Protein AF-J2A100-F1 (afdb_monomer_lite)

pLDDT: mean 71.12, std 15.62, range [40.16, 93.94]

Sequence (183 aa):
MSRFATMRHALIATALAASTLTVATPAATAAPATCSPNWKQQGAAGGVYLHDDTTDTTTYVGQIAEEYDYCGHVRSHFQWSYWFRTQAHRGVTGAWDSTFLASKSGYNDQTWNVGSLDAADVYAPSASGRSIWDDSFITWTSSTEVRFTFWNGTSYCGARSDTHDYHGTNLGGARPCTVSYSS

Structure (mmCIF, N/CA/C/O backbone):
data_AF-J2A100-F1
#
_entry.id   AF-J2A100-F1
#
loop_
_atom_site.group_PDB
_atom_site.id
_atom_site.type_symbol
_atom_site.label_atom_id
_atom_site.label_alt_id
_atom_site.label_comp_id
_atom_site.label_asym_id
_atom_site.label_entity_id
_atom_site.label_seq_id
_atom_site.pdbx_PDB_ins_code
_atom_site.Cartn_x
_atom_site.Cartn_y
_atom_site.Cartn_z
_atom_site.occupancy
_atom_site.B_iso_or_equiv
_atom_site.auth_seq_id
_atom_site.auth_comp_id
_atom_site.auth_asym_id
_atom_site.auth_atom_id
_atom_site.pdbx_PDB_model_num
ATOM 1 N N . MET A 1 1 ? 62.059 -89.408 -40.944 1.00 43.59 1 MET A N 1
ATOM 2 C CA . MET A 1 1 ? 61.930 -87.978 -40.585 1.00 43.59 1 MET A CA 1
ATOM 3 C C . MET A 1 1 ? 60.973 -87.328 -41.581 1.00 43.59 1 MET A C 1
ATOM 5 O O . MET A 1 1 ? 61.407 -86.888 -42.637 1.00 43.59 1 MET A O 1
ATOM 9 N N . SER A 1 2 ? 59.667 -87.373 -41.299 1.00 40.16 2 SER A N 1
ATOM 10 C CA . SER A 1 2 ? 58.618 -86.874 -42.204 1.00 40.16 2 SER A CA 1
ATOM 11 C C . SER A 1 2 ? 58.238 -85.439 -41.862 1.00 40.16 2 SER A C 1
ATOM 13 O O . SER A 1 2 ? 57.990 -85.118 -40.702 1.00 40.16 2 SER A O 1
ATOM 15 N N . ARG A 1 3 ? 58.216 -84.583 -42.886 1.00 40.97 3 ARG A N 1
ATOM 16 C CA . ARG A 1 3 ? 57.823 -83.172 -42.827 1.00 40.97 3 ARG A CA 1
ATOM 17 C C . ARG A 1 3 ? 56.298 -83.066 -42.944 1.00 40.97 3 ARG A C 1
ATOM 19 O O . ARG A 1 3 ? 55.734 -83.649 -43.864 1.00 40.97 3 ARG A O 1
ATOM 26 N N . PHE A 1 4 ? 55.657 -82.295 -42.068 1.00 49.22 4 PHE A N 1
ATOM 27 C CA . PHE A 1 4 ? 54.256 -81.886 -42.214 1.00 49.22 4 PHE A CA 1
ATOM 28 C C . PHE A 1 4 ? 54.196 -80.417 -42.643 1.00 49.22 4 PHE A C 1
ATOM 30 O O . PHE A 1 4 ? 54.819 -79.559 -42.020 1.00 49.22 4 PHE A O 1
ATOM 37 N N . ALA A 1 5 ? 53.469 -80.148 -43.729 1.00 45.28 5 ALA A N 1
ATOM 38 C CA . ALA A 1 5 ? 53.180 -78.816 -44.245 1.00 45.28 5 ALA A CA 1
ATOM 39 C C . ALA A 1 5 ? 51.775 -78.387 -43.795 1.00 45.28 5 ALA A C 1
ATOM 41 O O . ALA A 1 5 ? 50.798 -79.097 -44.026 1.00 45.28 5 ALA A O 1
ATOM 42 N N . THR A 1 6 ? 51.681 -77.224 -43.152 1.00 51.66 6 THR A N 1
ATOM 43 C CA . THR A 1 6 ? 50.436 -76.654 -42.625 1.00 51.66 6 THR A CA 1
ATOM 44 C C . THR A 1 6 ? 49.811 -75.723 -43.667 1.00 51.66 6 THR A C 1
ATOM 46 O O . THR A 1 6 ? 50.371 -74.670 -43.969 1.00 51.66 6 THR A O 1
ATOM 49 N N . MET A 1 7 ? 48.652 -76.091 -44.220 1.00 48.62 7 MET A N 1
ATOM 50 C CA . MET A 1 7 ? 47.875 -75.237 -45.129 1.00 48.62 7 MET A CA 1
ATOM 51 C C . MET A 1 7 ? 47.028 -74.225 -44.341 1.00 48.62 7 MET A C 1
ATOM 53 O O . MET A 1 7 ? 46.214 -74.596 -43.495 1.00 48.62 7 MET A O 1
ATOM 57 N N . ARG A 1 8 ? 47.230 -72.931 -44.623 1.00 48.91 8 ARG A N 1
ATOM 58 C CA . ARG A 1 8 ? 46.461 -71.804 -44.072 1.00 48.91 8 ARG A CA 1
ATOM 59 C C . ARG A 1 8 ? 45.216 -71.561 -44.929 1.00 48.91 8 ARG A C 1
ATOM 61 O O . ARG A 1 8 ? 45.339 -71.346 -46.130 1.00 48.91 8 ARG A O 1
ATOM 68 N N . HIS A 1 9 ? 44.041 -71.569 -44.306 1.00 43.28 9 HIS A N 1
ATOM 69 C CA . HIS A 1 9 ? 42.772 -71.212 -44.942 1.00 43.28 9 HIS A CA 1
ATOM 70 C C . HIS A 1 9 ? 42.567 -69.693 -44.865 1.00 43.28 9 HIS A C 1
ATOM 72 O O . HIS A 1 9 ? 42.667 -69.111 -43.785 1.00 43.28 9 HIS A O 1
ATOM 78 N N . ALA A 1 10 ? 42.295 -69.058 -46.005 1.00 43.47 10 ALA A N 1
ATOM 79 C CA . ALA A 1 10 ? 41.928 -67.649 -46.101 1.00 43.47 10 ALA A CA 1
ATOM 80 C C . ALA A 1 10 ? 40.396 -67.518 -46.087 1.00 43.47 10 ALA A C 1
ATOM 82 O O . ALA A 1 10 ? 39.719 -68.071 -46.950 1.00 43.47 10 ALA A O 1
ATOM 83 N N . LEU A 1 11 ? 39.857 -66.795 -45.104 1.00 47.94 11 LEU A N 1
ATOM 84 C CA . LEU A 1 11 ? 38.447 -66.411 -45.034 1.00 47.94 11 LEU A CA 1
ATOM 85 C C . LEU A 1 11 ? 38.286 -65.018 -45.649 1.00 47.94 11 LEU A C 1
ATOM 87 O O . LEU A 1 11 ? 38.870 -64.049 -45.169 1.00 47.94 11 LEU A O 1
ATOM 91 N N . ILE A 1 12 ? 37.498 -64.933 -46.719 1.00 51.53 12 ILE A N 1
ATOM 92 C CA . ILE A 1 12 ? 37.076 -63.678 -47.346 1.00 51.53 12 ILE A CA 1
ATOM 93 C C . ILE A 1 12 ? 35.822 -63.205 -46.603 1.00 51.53 12 ILE A C 1
ATOM 95 O O . ILE A 1 12 ? 34.785 -63.860 -46.668 1.00 51.53 12 ILE A O 1
ATOM 99 N N . ALA A 1 13 ? 35.919 -62.090 -45.877 1.00 46.88 13 ALA A N 1
ATOM 100 C CA . ALA A 1 13 ? 34.785 -61.456 -45.210 1.00 46.88 13 ALA A CA 1
ATOM 101 C C . ALA A 1 13 ? 34.174 -60.380 -46.123 1.00 46.88 13 ALA A C 1
ATOM 103 O O . ALA A 1 13 ? 34.791 -59.353 -46.398 1.00 46.88 13 ALA A O 1
ATOM 104 N N . THR A 1 14 ? 32.957 -60.622 -46.603 1.00 49.16 14 THR A N 1
ATOM 105 C CA . THR A 1 14 ? 32.119 -59.647 -47.312 1.00 49.16 14 THR A CA 1
ATOM 106 C C . THR A 1 14 ? 31.542 -58.628 -46.329 1.00 49.16 14 THR A C 1
ATOM 108 O O . THR A 1 14 ? 30.759 -58.989 -45.452 1.00 49.16 14 THR A O 1
ATOM 111 N N . ALA A 1 15 ? 31.914 -57.355 -46.477 1.00 46.53 15 ALA A N 1
ATOM 112 C CA . ALA A 1 15 ? 31.351 -56.246 -45.712 1.00 46.53 15 ALA A CA 1
ATOM 113 C C . ALA A 1 15 ? 29.963 -55.860 -46.259 1.00 46.53 15 ALA A C 1
ATOM 115 O O . ALA A 1 15 ? 29.841 -55.443 -47.410 1.00 46.53 15 ALA A O 1
ATOM 116 N N . LEU A 1 16 ? 28.920 -55.982 -45.432 1.00 50.38 16 LEU A N 1
ATOM 117 C CA . LEU A 1 16 ? 27.618 -55.364 -45.691 1.00 50.38 16 LEU A CA 1
ATOM 118 C C . LEU A 1 16 ? 27.715 -53.860 -45.393 1.00 50.38 16 LEU A C 1
ATOM 120 O O . LEU A 1 16 ? 27.943 -53.464 -44.251 1.00 50.38 16 LEU A O 1
ATOM 124 N N . ALA A 1 17 ? 27.508 -53.024 -46.409 1.00 49.12 17 ALA A N 1
ATOM 125 C CA . ALA A 1 17 ? 27.304 -51.591 -46.235 1.00 49.12 17 ALA A CA 1
ATOM 126 C C . ALA A 1 17 ? 25.851 -51.336 -45.797 1.00 49.12 17 ALA A C 1
ATOM 128 O O . ALA A 1 17 ? 24.922 -51.519 -46.581 1.00 49.12 17 ALA A O 1
ATOM 129 N N . ALA A 1 18 ? 25.652 -50.927 -44.544 1.00 50.38 18 ALA A N 1
ATOM 130 C CA . ALA A 1 18 ? 24.365 -50.445 -44.054 1.00 50.38 18 ALA A CA 1
ATOM 131 C C . ALA A 1 18 ? 24.250 -48.940 -44.336 1.00 50.38 18 ALA A C 1
ATOM 133 O O . ALA A 1 18 ? 24.979 -48.131 -43.765 1.00 50.38 18 ALA A O 1
ATOM 134 N N . SER A 1 19 ? 23.343 -48.560 -45.233 1.00 48.12 19 SER A N 1
ATOM 135 C CA . SER A 1 19 ? 22.977 -47.165 -45.474 1.00 48.12 19 SER A CA 1
ATOM 136 C C . SER A 1 19 ? 22.130 -46.666 -44.301 1.00 48.12 19 SER A C 1
ATOM 138 O O . SER A 1 19 ? 20.967 -47.044 -44.170 1.00 48.12 19 SER A O 1
ATOM 140 N N . THR A 1 20 ? 22.694 -45.840 -43.422 1.00 48.56 20 THR A N 1
ATOM 141 C CA . THR A 1 20 ? 21.914 -45.154 -42.389 1.00 48.56 20 THR A CA 1
ATOM 142 C C . THR A 1 20 ? 21.163 -43.984 -43.019 1.00 48.56 20 THR A C 1
ATOM 144 O O . THR A 1 20 ? 21.750 -43.007 -43.477 1.00 48.56 20 THR A O 1
ATOM 147 N N . LEU A 1 21 ? 19.836 -44.094 -43.061 1.00 48.03 21 LEU A N 1
ATOM 148 C CA . LEU A 1 21 ? 18.944 -42.987 -43.379 1.00 48.03 21 LEU A CA 1
ATOM 149 C C . LEU A 1 21 ? 18.984 -42.010 -42.190 1.00 48.03 21 LEU A C 1
ATOM 151 O O . LEU A 1 21 ? 18.389 -42.269 -41.145 1.00 48.03 21 LEU A O 1
ATOM 155 N N . THR A 1 22 ? 19.723 -40.909 -42.302 1.00 46.41 22 THR A N 1
ATOM 156 C CA . THR A 1 22 ? 19.671 -39.825 -41.316 1.00 46.41 22 THR A CA 1
ATOM 157 C C . THR A 1 22 ? 18.369 -39.056 -41.509 1.00 46.41 22 THR A C 1
ATOM 159 O O . THR A 1 22 ? 18.266 -38.154 -42.336 1.00 46.41 22 THR A O 1
ATOM 162 N N . VAL A 1 23 ? 17.341 -39.430 -40.748 1.00 56.53 23 VAL A N 1
ATOM 163 C CA . VAL A 1 23 ? 16.147 -38.596 -40.589 1.00 56.53 23 VAL A CA 1
ATOM 164 C C . VAL A 1 23 ? 16.600 -37.319 -39.888 1.00 56.53 23 VAL A C 1
ATOM 166 O O . VAL A 1 23 ? 16.983 -37.356 -38.720 1.00 56.53 23 VAL A O 1
ATOM 169 N N . ALA A 1 24 ? 16.611 -36.198 -40.610 1.00 52.97 24 ALA A N 1
ATOM 170 C CA . ALA A 1 24 ? 16.819 -34.891 -40.011 1.00 52.97 24 ALA A CA 1
ATOM 171 C C . ALA A 1 24 ? 15.667 -34.643 -39.032 1.00 52.97 24 ALA A C 1
ATOM 173 O O . ALA A 1 24 ? 14.522 -34.439 -39.438 1.00 52.97 24 ALA A O 1
ATOM 174 N N . THR A 1 25 ? 15.953 -34.718 -37.734 1.00 56.59 25 THR A N 1
ATOM 175 C CA . THR A 1 25 ? 15.035 -34.222 -36.717 1.00 56.59 25 THR A CA 1
ATOM 176 C C . THR A 1 25 ? 14.837 -32.729 -36.974 1.00 56.59 25 THR A C 1
ATOM 178 O O . THR A 1 25 ? 15.827 -32.020 -37.189 1.00 56.59 25 THR A O 1
ATOM 181 N N . PRO A 1 26 ? 13.592 -32.218 -36.998 1.00 54.50 26 PRO A N 1
ATOM 182 C CA . PRO A 1 26 ? 13.388 -30.780 -37.042 1.00 54.50 26 PRO A CA 1
ATOM 183 C C . PRO A 1 26 ? 14.155 -30.184 -35.865 1.00 54.50 26 PRO A C 1
ATOM 185 O O . PRO A 1 26 ? 14.016 -30.654 -34.733 1.00 54.50 26 PRO A O 1
ATOM 188 N N . ALA A 1 27 ? 15.016 -29.203 -36.143 1.00 55.44 27 ALA A N 1
ATOM 189 C CA . ALA A 1 27 ? 15.686 -28.454 -35.095 1.00 55.44 27 ALA A CA 1
ATOM 190 C C . ALA A 1 27 ? 14.594 -27.955 -34.150 1.00 55.44 27 ALA A C 1
ATOM 192 O O . ALA A 1 27 ? 13.693 -27.235 -34.587 1.00 55.44 27 ALA A O 1
ATOM 193 N N . ALA A 1 28 ? 14.634 -28.402 -32.891 1.00 51.31 28 ALA A N 1
ATOM 194 C CA . ALA A 1 28 ? 13.738 -27.898 -31.870 1.00 51.31 28 ALA A CA 1
ATOM 195 C C . ALA A 1 28 ? 13.903 -26.383 -31.886 1.00 51.31 28 ALA A C 1
ATOM 197 O O . ALA A 1 28 ? 14.977 -25.865 -31.576 1.00 51.31 28 ALA A O 1
ATOM 198 N N . THR A 1 29 ? 12.874 -25.679 -32.352 1.00 45.31 29 THR A N 1
ATOM 199 C CA . THR A 1 29 ? 12.842 -24.229 -32.266 1.00 45.31 29 THR A CA 1
ATOM 200 C C . THR A 1 29 ? 12.934 -23.952 -30.779 1.00 45.31 29 THR A C 1
ATOM 202 O O . THR A 1 29 ? 12.028 -24.332 -30.036 1.00 45.31 29 THR A O 1
ATOM 205 N N . ALA A 1 30 ? 14.074 -23.423 -30.325 1.00 46.66 30 ALA A N 1
ATOM 206 C CA . ALA A 1 30 ? 14.225 -23.030 -28.939 1.00 46.66 30 ALA A CA 1
ATOM 207 C C . ALA A 1 30 ? 13.026 -22.135 -28.632 1.00 46.66 30 ALA A C 1
ATOM 209 O O . ALA A 1 30 ? 12.808 -21.141 -29.332 1.00 46.66 30 ALA A O 1
ATOM 210 N N . ALA A 1 31 ? 12.199 -22.544 -27.666 1.00 49.59 31 ALA A N 1
ATOM 211 C CA . ALA A 1 31 ? 11.129 -21.684 -27.200 1.00 49.59 31 ALA A CA 1
ATOM 212 C C . ALA A 1 31 ? 11.764 -20.320 -26.883 1.00 49.59 31 ALA A C 1
ATOM 214 O O . ALA A 1 31 ? 12.876 -20.300 -26.336 1.00 49.59 31 ALA A O 1
ATOM 215 N N . PRO A 1 32 ? 11.135 -19.193 -27.269 1.00 56.16 32 PRO A N 1
ATOM 216 C CA . PRO A 1 32 ? 11.645 -17.883 -26.884 1.00 56.16 32 PRO A CA 1
ATOM 217 C C . PRO A 1 32 ? 11.911 -17.920 -25.383 1.00 56.16 32 PRO A C 1
ATOM 219 O O . PRO A 1 32 ? 11.095 -18.491 -24.661 1.00 56.16 32 PRO A O 1
ATOM 222 N N . ALA A 1 33 ? 13.059 -17.399 -24.936 1.00 57.06 33 ALA A N 1
ATOM 223 C CA . ALA A 1 33 ? 13.430 -17.407 -23.526 1.00 57.06 33 ALA A CA 1
ATOM 224 C C . ALA A 1 33 ? 12.257 -16.839 -22.717 1.00 57.06 33 ALA A C 1
ATOM 226 O O . ALA A 1 33 ? 12.004 -15.635 -22.728 1.00 57.06 33 ALA A O 1
ATOM 227 N N . THR A 1 34 ? 11.476 -17.721 -22.095 1.00 63.81 34 THR A N 1
ATOM 228 C CA . THR A 1 34 ? 10.336 -17.325 -21.285 1.00 63.81 34 THR A CA 1
ATOM 229 C C . THR A 1 34 ? 10.948 -16.709 -20.053 1.00 63.81 34 THR A C 1
ATOM 231 O O . THR A 1 34 ? 11.527 -17.423 -19.231 1.00 63.81 34 THR A O 1
ATOM 234 N N . CYS A 1 35 ? 10.909 -15.384 -19.965 1.00 75.06 35 CYS A N 1
ATOM 235 C CA . CYS A 1 35 ? 11.355 -14.725 -18.759 1.00 75.06 35 CYS A CA 1
ATOM 236 C C . CYS A 1 35 ? 10.514 -15.265 -17.597 1.00 75.06 35 CYS A C 1
ATOM 238 O O . CYS A 1 35 ? 9.285 -15.209 -17.638 1.00 75.06 35 CYS A O 1
ATOM 240 N N . SER A 1 36 ? 11.176 -15.880 -16.618 1.00 80.50 36 SER A N 1
ATOM 241 C CA . SER A 1 36 ? 10.519 -16.390 -15.420 1.00 80.50 36 SER A CA 1
ATOM 242 C C . SER A 1 36 ? 10.442 -15.249 -14.410 1.00 80.50 36 SER A C 1
ATOM 244 O O . SER A 1 36 ? 11.505 -14.770 -14.002 1.00 80.50 36 SER A O 1
ATOM 246 N N . PRO A 1 37 ? 9.239 -14.826 -13.980 1.00 79.81 37 PRO A N 1
ATOM 247 C CA . PRO A 1 37 ? 9.092 -13.773 -12.984 1.00 79.81 37 PRO A CA 1
ATOM 248 C C . PRO A 1 37 ? 9.899 -14.083 -11.721 1.00 79.81 37 PRO A C 1
ATOM 250 O O . PRO A 1 37 ? 9.767 -15.154 -11.126 1.00 79.81 37 PRO A O 1
ATOM 253 N N . ASN A 1 38 ? 10.744 -13.139 -11.314 1.00 87.00 38 ASN A N 1
ATOM 254 C CA . ASN A 1 38 ? 11.476 -13.157 -10.050 1.00 87.00 38 ASN A CA 1
ATOM 255 C C . ASN A 1 38 ? 11.199 -11.834 -9.346 1.00 87.00 38 ASN A C 1
ATOM 257 O O . ASN A 1 38 ? 11.950 -10.873 -9.511 1.00 87.00 38 ASN A O 1
ATOM 261 N N . TRP A 1 39 ? 10.081 -11.800 -8.626 1.00 87.62 39 TRP A N 1
ATOM 262 C CA . TRP A 1 39 ? 9.583 -10.606 -7.960 1.00 87.62 39 TRP A CA 1
ATOM 263 C C . TRP A 1 39 ? 10.552 -10.126 -6.875 1.00 87.62 39 TRP A C 1
ATOM 265 O O . TRP A 1 39 ? 11.027 -10.907 -6.043 1.00 87.62 39 TRP A O 1
ATOM 275 N N . LYS A 1 40 ? 10.847 -8.829 -6.897 1.00 87.56 40 LYS A N 1
ATOM 276 C CA . LYS A 1 40 ? 11.677 -8.113 -5.930 1.00 87.56 40 LYS A CA 1
ATOM 277 C C . LYS A 1 40 ? 10.915 -6.906 -5.429 1.00 87.56 40 LYS A C 1
ATOM 279 O O . LYS A 1 40 ? 10.343 -6.179 -6.232 1.00 87.56 40 LYS A O 1
ATOM 284 N N . GLN A 1 41 ? 10.951 -6.686 -4.120 1.00 88.38 41 GLN A N 1
ATOM 285 C CA . GLN A 1 41 ? 10.430 -5.453 -3.547 1.00 88.38 41 GLN A CA 1
ATOM 286 C C . GLN A 1 41 ? 11.313 -4.270 -3.940 1.00 88.38 41 GLN A C 1
ATOM 288 O O . GLN A 1 41 ? 12.541 -4.396 -3.965 1.00 88.38 41 GLN A O 1
ATOM 293 N N . GLN A 1 42 ? 10.682 -3.134 -4.217 1.00 84.88 42 GLN A N 1
ATOM 294 C CA . GLN A 1 42 ? 11.350 -1.876 -4.521 1.00 84.88 42 GLN A CA 1
ATOM 295 C C . GLN A 1 42 ? 10.811 -0.764 -3.619 1.00 84.88 42 GLN A C 1
ATOM 297 O O . GLN A 1 42 ? 9.608 -0.666 -3.388 1.00 84.88 42 GLN A O 1
ATOM 302 N N . GLY A 1 43 ? 11.727 0.087 -3.152 1.00 81.94 43 GLY A N 1
ATOM 303 C CA . GLY A 1 43 ? 11.385 1.320 -2.452 1.00 81.94 43 GLY A CA 1
ATOM 304 C C . GLY A 1 43 ? 10.909 1.127 -1.014 1.00 81.94 43 GLY A C 1
ATOM 305 O O . GLY A 1 43 ? 10.854 0.021 -0.472 1.00 81.94 43 GLY A O 1
ATOM 306 N N . ALA A 1 44 ? 10.605 2.250 -0.374 1.00 87.25 44 ALA A N 1
ATOM 307 C CA . ALA A 1 44 ? 9.934 2.302 0.909 1.00 87.25 44 ALA A CA 1
ATOM 308 C C . ALA A 1 44 ? 8.430 2.042 0.748 1.00 87.25 44 ALA A C 1
ATOM 310 O O . ALA A 1 44 ? 7.779 2.493 -0.200 1.00 87.25 44 ALA A O 1
ATOM 311 N N . ALA A 1 45 ? 7.874 1.329 1.724 1.00 89.25 45 ALA A N 1
ATOM 312 C CA . ALA A 1 45 ? 6.459 1.012 1.773 1.00 89.25 45 ALA A CA 1
ATOM 313 C C . ALA A 1 45 ? 5.645 2.150 2.418 1.00 89.25 45 ALA A C 1
ATOM 315 O O . ALA A 1 45 ? 6.095 2.807 3.361 1.00 89.25 45 ALA A O 1
ATOM 316 N N . GLY A 1 46 ? 4.422 2.368 1.936 1.00 89.56 46 GLY A N 1
ATOM 317 C CA . GLY A 1 46 ? 3.468 3.302 2.535 1.00 89.56 46 GLY A CA 1
ATOM 318 C C . GLY A 1 46 ? 2.684 2.637 3.662 1.00 89.56 46 GLY A C 1
ATOM 319 O O . GLY A 1 46 ? 1.970 1.670 3.421 1.00 89.56 46 GLY A O 1
ATOM 320 N N . GLY A 1 47 ? 2.789 3.142 4.891 1.00 93.94 47 GLY A N 1
ATOM 321 C CA . GLY A 1 47 ? 2.047 2.593 6.032 1.00 93.94 47 GLY A CA 1
ATOM 322 C C . GLY A 1 47 ? 0.575 3.017 6.059 1.00 93.94 47 GLY A C 1
ATOM 323 O O . GLY A 1 47 ? 0.249 4.172 5.794 1.00 93.94 47 GLY A O 1
ATOM 324 N N . VAL A 1 48 ? -0.309 2.097 6.434 1.00 91.50 48 VAL A N 1
ATOM 325 C CA . VAL A 1 48 ? -1.722 2.365 6.725 1.00 91.50 48 VAL A CA 1
ATOM 326 C C . VAL A 1 48 ? -1.924 2.276 8.231 1.00 91.50 48 VAL A C 1
ATOM 328 O O . VAL A 1 48 ? -1.541 1.287 8.862 1.00 91.50 48 VAL A O 1
ATOM 331 N N . TYR A 1 49 ? -2.542 3.301 8.806 1.00 91.94 49 TYR A N 1
ATOM 332 C CA . TYR A 1 49 ? -2.787 3.407 10.238 1.00 91.94 49 TYR A CA 1
ATOM 333 C C . TYR A 1 49 ? -4.262 3.678 10.527 1.00 91.94 49 TYR A C 1
ATOM 335 O O . TYR A 1 49 ? -4.962 4.346 9.765 1.00 91.94 49 TYR A O 1
ATOM 343 N N . LEU A 1 50 ? -4.715 3.172 11.666 1.00 88.75 50 LEU A N 1
ATOM 344 C CA . LEU A 1 50 ? -6.042 3.406 12.206 1.00 88.75 50 LEU A CA 1
ATOM 345 C C . LEU A 1 50 ? -5.904 4.104 13.559 1.00 88.75 50 LEU A C 1
ATOM 347 O O . LEU A 1 50 ? -5.219 3.584 14.435 1.00 88.75 50 LEU A O 1
ATOM 351 N N . HIS A 1 51 ? -6.531 5.261 13.728 1.00 90.06 51 HIS A N 1
ATOM 352 C CA . HIS A 1 51 ? -6.521 6.034 14.965 1.00 90.06 51 HIS A CA 1
ATOM 353 C C . HIS A 1 51 ? -7.893 5.958 15.648 1.00 90.06 51 HIS A C 1
ATOM 355 O O . HIS A 1 51 ? -8.902 6.292 15.033 1.00 90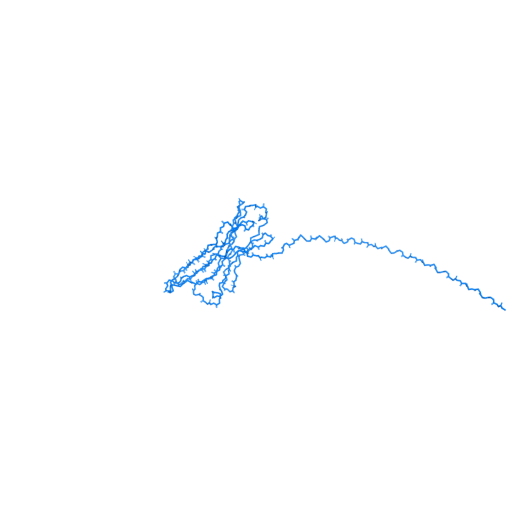.06 51 HIS A O 1
ATOM 361 N N . ASP A 1 52 ? -7.931 5.478 16.891 1.00 87.44 52 ASP A N 1
ATOM 362 C CA . ASP A 1 52 ? -9.132 5.461 17.732 1.00 87.44 52 ASP A CA 1
ATOM 363 C C . ASP A 1 52 ? -9.180 6.751 18.558 1.00 87.44 52 ASP A C 1
ATOM 365 O O . ASP A 1 52 ? -8.379 6.920 19.479 1.00 87.44 52 ASP A O 1
ATOM 369 N N . ASP A 1 53 ? -10.112 7.648 18.228 1.00 88.31 53 ASP A N 1
ATOM 370 C CA . ASP A 1 53 ? -10.279 8.943 18.898 1.00 88.31 53 ASP A CA 1
ATOM 371 C C . ASP A 1 53 ? -10.763 8.786 20.356 1.00 88.31 53 ASP A C 1
ATOM 373 O O . ASP A 1 53 ? -10.569 9.685 21.175 1.00 88.31 53 ASP A O 1
ATOM 377 N N . THR A 1 54 ? -11.401 7.658 20.705 1.00 87.75 54 THR A N 1
ATOM 378 C CA . THR A 1 54 ? -11.911 7.400 22.062 1.00 87.75 54 THR A CA 1
ATOM 379 C C . THR A 1 54 ? -10.774 7.044 23.016 1.00 87.75 54 THR A C 1
ATOM 381 O O . THR A 1 54 ? -10.778 7.461 24.177 1.00 87.75 54 THR A O 1
ATOM 384 N N . THR A 1 55 ? -9.803 6.260 22.544 1.00 90.12 55 THR A N 1
ATOM 385 C CA . THR A 1 55 ? -8.652 5.812 23.343 1.00 90.12 55 THR A CA 1
ATOM 386 C C . THR A 1 55 ? -7.358 6.569 23.045 1.00 90.12 55 THR A C 1
ATOM 388 O O . THR A 1 55 ? -6.368 6.326 23.732 1.00 90.12 55 THR A O 1
ATOM 391 N N . ASP A 1 56 ? -7.360 7.476 22.063 1.00 92.25 56 ASP A N 1
ATOM 392 C CA . ASP A 1 56 ? -6.187 8.204 21.553 1.00 92.25 56 ASP A CA 1
ATOM 393 C C . ASP A 1 56 ? -5.045 7.253 21.141 1.00 92.25 56 ASP A C 1
ATOM 395 O O . ASP A 1 56 ? -3.870 7.432 21.466 1.00 92.25 56 ASP A O 1
ATOM 399 N N . THR A 1 57 ? -5.398 6.164 20.447 1.00 91.62 57 THR A N 1
ATOM 400 C CA . THR A 1 57 ? -4.439 5.119 20.053 1.00 91.62 57 THR A CA 1
ATOM 401 C C . THR A 1 57 ? -4.361 4.950 18.547 1.00 91.62 57 THR A C 1
ATOM 403 O O . THR A 1 57 ? -5.367 4.678 17.895 1.00 91.62 57 THR A O 1
ATOM 406 N N . THR A 1 58 ? -3.145 5.000 18.004 1.00 92.19 58 THR A N 1
ATOM 407 C CA . THR A 1 58 ? -2.868 4.698 16.594 1.00 92.19 58 THR A CA 1
ATOM 408 C C . THR A 1 58 ? -2.328 3.281 16.441 1.00 92.19 58 THR A C 1
ATOM 410 O O . THR A 1 58 ? -1.270 2.946 16.973 1.00 92.19 58 THR A O 1
ATOM 413 N N . THR A 1 59 ? -3.023 2.461 15.659 1.00 90.31 59 THR A N 1
ATOM 414 C CA . THR A 1 59 ? -2.659 1.075 15.365 1.00 90.31 59 THR A CA 1
ATOM 415 C C . THR A 1 59 ? -2.215 0.934 13.916 1.00 90.31 59 THR A C 1
ATOM 417 O O . THR A 1 59 ? -2.828 1.479 13.000 1.00 90.31 59 THR A O 1
ATOM 420 N N . TYR A 1 60 ? -1.144 0.179 13.695 1.00 92.00 60 TYR A N 1
ATOM 421 C CA . TYR A 1 60 ? -0.642 -0.116 12.358 1.00 92.00 60 TYR A CA 1
ATOM 422 C C . TYR A 1 60 ? -1.441 -1.243 11.689 1.00 92.00 60 TYR A C 1
ATOM 424 O O . TYR A 1 60 ? -1.501 -2.370 12.192 1.00 92.00 60 TYR A O 1
ATOM 432 N N . VAL A 1 61 ? -2.027 -0.932 10.534 1.00 89.56 61 VAL A N 1
ATOM 433 C CA . VAL A 1 61 ? -2.927 -1.810 9.775 1.00 89.56 61 VAL A CA 1
ATOM 434 C C . VAL A 1 61 ? -2.159 -2.708 8.818 1.00 89.56 61 VAL A C 1
ATOM 436 O O . VAL A 1 61 ? -2.432 -3.902 8.722 1.00 89.56 61 VAL A O 1
ATOM 439 N N . GLY A 1 62 ? -1.179 -2.140 8.128 1.00 91.25 62 GLY A N 1
ATOM 440 C CA . GLY A 1 62 ? -0.425 -2.811 7.082 1.00 91.25 62 GLY A CA 1
ATOM 441 C C . GLY A 1 62 ? 0.356 -1.806 6.250 1.00 91.25 62 GLY A C 1
ATOM 442 O O . GLY A 1 62 ? 0.437 -0.626 6.597 1.00 91.25 62 GLY A O 1
ATOM 443 N N . GLN A 1 63 ? 0.933 -2.264 5.150 1.00 92.75 63 GLN A N 1
ATOM 444 C CA . GLN A 1 63 ? 1.709 -1.413 4.257 1.00 92.75 63 GLN A CA 1
ATOM 445 C C . GLN A 1 63 ? 1.535 -1.791 2.803 1.00 92.75 63 GLN A C 1
ATOM 447 O O . GLN A 1 63 ? 1.373 -2.960 2.475 1.00 92.75 63 GLN A O 1
ATOM 452 N N . ILE A 1 64 ? 1.642 -0.787 1.944 1.00 89.12 64 ILE A N 1
ATOM 453 C CA . ILE A 1 64 ? 1.733 -0.958 0.504 1.00 89.12 64 ILE A CA 1
ATOM 454 C C . ILE A 1 64 ? 3.190 -0.919 0.058 1.00 89.12 64 ILE A C 1
ATOM 456 O O . ILE A 1 64 ? 3.889 0.062 0.307 1.00 89.12 64 ILE A O 1
ATOM 460 N N . ALA A 1 65 ? 3.634 -1.978 -0.604 1.00 88.19 65 ALA A N 1
ATOM 461 C CA . ALA A 1 65 ? 4.936 -2.079 -1.241 1.00 88.19 65 ALA A CA 1
ATOM 462 C C . ALA A 1 65 ? 4.781 -2.285 -2.751 1.00 88.19 65 ALA A C 1
ATOM 464 O O . ALA A 1 65 ? 3.722 -2.674 -3.249 1.00 88.19 65 ALA A O 1
ATOM 465 N N . GLU A 1 66 ? 5.867 -2.044 -3.474 1.00 85.69 66 GLU A N 1
ATOM 466 C CA . GLU A 1 66 ? 5.949 -2.315 -4.905 1.00 85.69 66 GLU A CA 1
ATOM 467 C C . GLU A 1 66 ? 6.809 -3.535 -5.137 1.00 85.69 66 GLU A C 1
ATOM 469 O O . GLU A 1 66 ? 7.825 -3.727 -4.465 1.00 85.69 66 GLU A O 1
ATOM 474 N N . GLU A 1 67 ? 6.442 -4.323 -6.136 1.00 86.19 67 GLU A N 1
ATOM 475 C CA . GLU A 1 67 ? 7.276 -5.395 -6.633 1.00 86.19 67 GLU A CA 1
ATOM 476 C C . GLU A 1 67 ? 7.487 -5.252 -8.133 1.00 86.19 67 GLU A C 1
ATOM 478 O O . GLU A 1 67 ? 6.564 -4.955 -8.889 1.00 86.19 67 GLU A O 1
ATOM 483 N N . TYR A 1 68 ? 8.708 -5.520 -8.572 1.00 83.69 68 TYR A N 1
ATOM 484 C CA . TYR A 1 68 ? 9.046 -5.634 -9.982 1.00 83.69 68 TYR A CA 1
ATOM 485 C C . TYR A 1 68 ? 9.684 -6.989 -10.252 1.00 83.69 68 TYR A C 1
ATOM 487 O O . TYR A 1 68 ? 10.229 -7.628 -9.349 1.00 83.69 68 TYR A O 1
ATOM 495 N N . ASP A 1 69 ? 9.645 -7.425 -11.502 1.00 84.31 69 ASP A N 1
ATOM 496 C CA . ASP A 1 69 ? 10.483 -8.513 -11.974 1.00 84.31 69 ASP A CA 1
ATOM 497 C C . ASP A 1 69 ? 11.405 -8.048 -13.108 1.00 84.31 69 ASP A C 1
ATOM 499 O O . ASP A 1 69 ? 11.183 -7.042 -13.787 1.00 84.31 69 ASP A O 1
ATOM 503 N N . TYR A 1 70 ? 12.465 -8.815 -13.347 1.00 78.50 70 TYR A N 1
ATOM 504 C CA . TYR A 1 70 ? 13.377 -8.566 -14.467 1.00 78.50 70 TYR A CA 1
ATOM 505 C C . TYR A 1 70 ? 12.767 -8.919 -15.836 1.00 78.50 70 TYR A C 1
ATOM 507 O O . TYR A 1 70 ? 13.459 -8.861 -16.850 1.00 78.50 70 TYR A O 1
ATOM 515 N N . CYS A 1 71 ? 11.481 -9.276 -15.877 1.00 79.19 71 CYS A N 1
ATOM 516 C CA . CYS A 1 71 ? 10.723 -9.516 -17.098 1.00 79.19 71 CYS A CA 1
ATOM 517 C C . CYS A 1 71 ? 9.995 -8.263 -17.593 1.00 79.19 71 CYS A C 1
ATOM 519 O O . CYS A 1 71 ? 9.386 -8.308 -18.660 1.00 79.19 71 CYS A O 1
ATOM 521 N N . GLY A 1 72 ? 10.097 -7.138 -16.874 1.00 75.19 72 GLY A N 1
ATOM 522 C CA . GLY A 1 72 ? 9.385 -5.909 -17.222 1.00 75.19 72 GLY A CA 1
ATOM 523 C C . GLY A 1 72 ? 7.941 -5.920 -16.740 1.00 75.19 72 GLY A C 1
ATOM 524 O O . GLY A 1 72 ? 7.058 -5.370 -17.402 1.00 75.19 72 GLY A O 1
ATOM 525 N N . HIS A 1 73 ? 7.680 -6.571 -15.612 1.00 79.25 73 HIS A N 1
ATOM 526 C CA . HIS A 1 73 ? 6.411 -6.462 -14.920 1.00 79.25 73 HIS A CA 1
ATOM 527 C C . HIS A 1 73 ? 6.591 -5.705 -13.611 1.00 79.25 73 HIS A C 1
ATOM 529 O O . HIS A 1 73 ? 7.601 -5.851 -12.922 1.00 79.25 73 HIS A O 1
ATOM 535 N N . VAL A 1 74 ? 5.569 -4.939 -13.254 1.00 80.19 74 VAL A N 1
ATOM 536 C CA . VAL A 1 74 ? 5.428 -4.349 -11.924 1.00 80.19 74 VAL A CA 1
ATOM 537 C C . VAL A 1 74 ? 4.076 -4.733 -11.350 1.00 80.19 74 VAL A C 1
ATOM 539 O O . VAL A 1 74 ? 3.120 -4.974 -12.092 1.00 80.19 74 VAL A O 1
ATOM 542 N N . ARG A 1 75 ? 3.994 -4.807 -10.030 1.00 81.31 75 ARG A N 1
ATOM 543 C CA . ARG A 1 75 ? 2.744 -4.983 -9.302 1.00 81.31 75 ARG A CA 1
ATOM 544 C C . ARG A 1 75 ? 2.833 -4.301 -7.952 1.00 81.31 75 ARG A C 1
ATOM 546 O O . ARG A 1 75 ? 3.910 -4.162 -7.377 1.00 81.31 75 ARG A O 1
ATOM 553 N N . SER A 1 76 ? 1.680 -3.945 -7.436 1.00 82.94 76 SER A N 1
ATOM 554 C CA . SER A 1 76 ? 1.508 -3.491 -6.076 1.00 82.94 76 SER A CA 1
ATOM 555 C C . SER A 1 76 ? 1.205 -4.681 -5.172 1.00 82.94 76 SER A C 1
ATOM 557 O O . SER A 1 76 ? 0.669 -5.711 -5.610 1.00 82.94 76 SER A O 1
ATOM 559 N N . HIS A 1 77 ? 1.605 -4.547 -3.915 1.00 86.62 77 HIS A N 1
ATOM 560 C CA . HIS A 1 77 ? 1.350 -5.540 -2.895 1.00 86.62 77 HIS A CA 1
ATOM 561 C C . HIS A 1 77 ? 1.054 -4.864 -1.552 1.00 86.62 77 HIS A C 1
ATOM 563 O O . HIS A 1 77 ? 1.933 -4.247 -0.944 1.00 86.62 77 HIS A O 1
ATOM 569 N N . PHE A 1 78 ? -0.176 -5.021 -1.063 1.00 87.44 78 PHE A N 1
ATOM 570 C CA . PHE A 1 78 ? -0.543 -4.644 0.295 1.00 87.44 78 PHE A CA 1
ATOM 571 C C . PHE A 1 78 ? -0.376 -5.811 1.270 1.00 87.44 78 PHE A C 1
ATOM 573 O O . PHE A 1 78 ? -1.037 -6.840 1.150 1.00 87.44 78 PHE A O 1
ATOM 580 N N . GLN A 1 79 ? 0.453 -5.607 2.286 1.00 90.00 79 GLN A N 1
ATOM 581 C CA . GLN A 1 79 ? 0.715 -6.567 3.346 1.00 90.00 79 GLN A CA 1
ATOM 582 C C . GLN A 1 79 ? -0.031 -6.165 4.619 1.00 90.00 79 GLN A C 1
ATOM 584 O O . GLN A 1 79 ? 0.257 -5.122 5.218 1.00 90.00 79 GLN A O 1
ATOM 589 N N . TRP A 1 80 ? -0.947 -7.016 5.081 1.00 86.44 80 TRP A N 1
ATOM 590 C CA . TRP A 1 80 ? -1.604 -6.833 6.373 1.00 86.44 80 TRP A CA 1
ATOM 591 C C . TRP A 1 80 ? -0.608 -7.000 7.521 1.00 86.44 80 TRP A C 1
ATOM 593 O O . TRP A 1 80 ? 0.238 -7.899 7.518 1.00 86.44 80 TRP A O 1
ATOM 603 N N . SER A 1 81 ? -0.746 -6.186 8.569 1.00 89.69 81 SER A N 1
ATOM 604 C CA . SER A 1 81 ? -0.016 -6.434 9.808 1.00 89.69 81 SER A CA 1
ATOM 605 C C . SER A 1 81 ? -0.499 -7.744 10.439 1.00 89.69 81 SER A C 1
ATOM 607 O O . SER A 1 81 ? -1.675 -8.110 10.357 1.00 89.69 81 SER A O 1
ATOM 609 N N . TYR A 1 82 ? 0.409 -8.480 11.088 1.00 85.06 82 TYR A N 1
ATOM 610 C CA . TYR A 1 82 ? 0.078 -9.783 11.678 1.00 85.06 82 TYR A CA 1
ATOM 611 C C . TYR A 1 82 ? -1.117 -9.703 12.641 1.00 85.06 82 TYR A C 1
ATOM 613 O O . TYR A 1 82 ? -1.989 -10.575 12.634 1.00 85.06 82 TYR A O 1
ATOM 621 N N . TRP A 1 83 ? -1.168 -8.645 13.452 1.00 82.56 83 TRP A N 1
ATOM 622 C CA . TRP A 1 83 ? -2.262 -8.397 14.387 1.00 82.56 83 TRP A CA 1
ATOM 623 C C . TRP A 1 83 ? -3.578 -8.102 13.655 1.00 82.56 83 TRP A C 1
ATOM 625 O O . TRP A 1 83 ? -4.606 -8.682 14.009 1.00 82.56 83 TRP A O 1
ATOM 635 N N . PHE A 1 84 ? -3.541 -7.293 12.585 1.00 79.94 84 PHE A N 1
ATOM 636 C CA . PHE A 1 84 ? -4.738 -7.013 11.790 1.00 79.94 84 PHE A CA 1
ATOM 637 C C . PHE A 1 84 ? -5.294 -8.259 11.091 1.00 79.94 84 PHE A C 1
ATOM 639 O O . PHE A 1 84 ? -6.501 -8.464 11.049 1.00 79.94 84 PHE A O 1
ATOM 646 N N . ARG A 1 85 ? -4.419 -9.149 10.619 1.00 77.19 85 ARG A N 1
ATOM 647 C CA . ARG A 1 85 ? -4.824 -10.403 9.971 1.00 77.19 85 ARG A CA 1
ATOM 648 C C . ARG A 1 85 ? -5.445 -11.422 10.932 1.00 77.19 85 ARG A C 1
ATOM 650 O O . ARG A 1 85 ? -6.303 -12.201 10.545 1.00 77.19 85 ARG A O 1
ATOM 657 N N . THR A 1 86 ? -4.951 -11.498 12.168 1.00 76.19 86 THR A N 1
ATOM 658 C CA . THR A 1 86 ? -5.258 -12.623 13.078 1.00 76.19 86 THR A CA 1
ATOM 659 C C . THR A 1 86 ? -6.352 -12.333 14.098 1.00 76.19 86 THR A C 1
ATOM 661 O O . THR A 1 86 ? -6.756 -13.239 14.828 1.00 76.19 86 THR A O 1
ATOM 664 N N . GLN A 1 87 ? -6.842 -11.097 14.165 1.00 72.94 87 GLN A N 1
ATOM 665 C CA . GLN A 1 87 ? -7.894 -10.692 15.093 1.00 72.94 87 GLN A CA 1
ATOM 666 C C . GLN A 1 87 ? -9.101 -10.145 14.334 1.00 72.94 87 GLN A C 1
ATOM 668 O O . GLN A 1 87 ? -8.975 -9.630 13.229 1.00 72.94 87 GLN A O 1
ATOM 673 N N . ALA A 1 88 ? -10.289 -10.273 14.922 1.00 66.50 88 ALA A N 1
ATOM 674 C CA . ALA A 1 88 ? -11.485 -9.669 14.357 1.00 66.50 88 ALA A CA 1
ATOM 675 C C . ALA A 1 88 ? -11.463 -8.160 14.627 1.00 66.50 88 ALA A C 1
ATOM 677 O O . ALA A 1 88 ? -11.560 -7.733 15.778 1.00 66.50 88 ALA A O 1
ATOM 678 N N . HIS A 1 89 ? -11.387 -7.358 13.568 1.00 70.94 89 HIS A N 1
ATOM 679 C CA . HIS A 1 89 ? -11.462 -5.900 13.663 1.00 70.94 89 HIS A CA 1
ATOM 680 C C . HIS A 1 89 ? -12.868 -5.454 13.326 1.00 70.94 89 HIS A C 1
ATOM 682 O O . HIS A 1 89 ? -13.390 -5.757 12.250 1.00 70.94 89 HIS A O 1
ATOM 688 N N . ARG A 1 90 ? -13.507 -4.734 14.251 1.00 63.12 90 ARG A N 1
ATOM 689 C CA . ARG A 1 90 ? -14.816 -4.151 13.970 1.00 63.12 90 ARG A CA 1
ATOM 690 C C . ARG A 1 90 ? -14.660 -3.131 12.856 1.00 63.12 90 ARG A C 1
ATOM 692 O O . ARG A 1 90 ? -14.023 -2.100 13.029 1.00 63.12 90 ARG A O 1
ATOM 699 N N . GLY A 1 91 ? -15.281 -3.438 11.728 1.00 64.25 91 GLY A N 1
ATOM 700 C CA . GLY A 1 91 ? -15.424 -2.491 10.648 1.00 64.25 91 GLY A CA 1
ATOM 701 C C . GLY A 1 91 ? -14.247 -2.369 9.696 1.00 64.25 91 GLY A C 1
ATOM 702 O O . GLY A 1 91 ? -14.129 -1.353 9.036 1.00 64.25 91 GLY A O 1
ATOM 703 N N . VAL A 1 92 ? -13.395 -3.380 9.546 1.00 66.69 92 VAL A N 1
ATOM 704 C CA . VAL A 1 92 ? -12.529 -3.462 8.355 1.00 66.69 92 VAL A CA 1
ATOM 705 C C . VAL A 1 92 ? -13.252 -4.303 7.314 1.00 66.69 92 VAL A C 1
ATOM 707 O O . VAL A 1 92 ? -13.705 -5.402 7.617 1.00 66.69 92 VAL A O 1
ATOM 710 N N . THR A 1 93 ? -13.382 -3.787 6.092 1.00 66.06 93 THR A N 1
ATOM 711 C CA . THR A 1 93 ? -14.083 -4.508 5.009 1.00 66.06 93 THR A CA 1
ATOM 712 C C . THR A 1 93 ? -13.143 -5.139 3.988 1.00 66.06 93 THR A C 1
ATOM 714 O O . THR A 1 93 ? -13.578 -5.965 3.192 1.00 66.06 93 THR A O 1
ATOM 717 N N . GLY A 1 94 ? -11.859 -4.781 4.028 1.00 67.44 94 GLY A N 1
ATOM 718 C CA . GLY A 1 94 ? -10.817 -5.303 3.152 1.00 67.44 94 GLY A CA 1
ATOM 719 C C . GLY A 1 94 ? -9.722 -4.268 2.900 1.00 67.44 94 GLY A C 1
ATOM 720 O O . GLY A 1 94 ? -9.720 -3.190 3.495 1.00 67.44 94 GLY A O 1
ATOM 721 N N . ALA A 1 95 ? -8.810 -4.600 1.996 1.00 62.47 95 ALA A N 1
ATOM 722 C CA . ALA A 1 95 ? -7.857 -3.678 1.394 1.00 62.47 95 ALA A CA 1
ATOM 723 C C . ALA A 1 95 ? -8.051 -3.733 -0.121 1.00 62.47 95 ALA A C 1
ATOM 725 O O . ALA A 1 95 ? -8.347 -4.794 -0.671 1.00 62.47 95 ALA A O 1
ATOM 726 N N . TRP A 1 96 ? -7.920 -2.590 -0.779 1.00 71.25 96 TRP A N 1
ATOM 727 C CA . TRP A 1 96 ? -8.068 -2.432 -2.216 1.00 71.25 96 TRP A CA 1
ATOM 728 C C . TRP A 1 96 ? -6.747 -1.922 -2.753 1.00 71.25 96 TRP A C 1
ATOM 730 O O . TRP A 1 96 ? -6.388 -0.764 -2.573 1.00 71.25 96 TRP A O 1
ATOM 740 N N . ASP A 1 97 ? -5.984 -2.819 -3.355 1.00 68.88 97 ASP A N 1
ATOM 741 C CA . ASP A 1 97 ? -4.661 -2.491 -3.853 1.00 68.88 97 ASP A CA 1
ATOM 742 C C . ASP A 1 97 ? -4.691 -2.078 -5.331 1.00 68.88 97 ASP A C 1
ATOM 744 O O . ASP A 1 97 ? -5.592 -2.454 -6.076 1.00 68.88 97 ASP A O 1
ATOM 748 N N . SER A 1 98 ? -3.762 -1.236 -5.771 1.00 70.44 98 SER A N 1
ATOM 749 C CA . SER A 1 98 ? -3.719 -0.722 -7.142 1.00 70.44 98 SER A CA 1
ATOM 750 C C . SER A 1 98 ? -2.307 -0.323 -7.558 1.00 70.44 98 SER A C 1
ATOM 752 O O . SER A 1 98 ? -1.562 0.317 -6.817 1.00 70.44 98 SER A O 1
ATOM 754 N N . THR A 1 99 ? -1.951 -0.652 -8.799 1.00 69.44 99 THR A N 1
ATOM 755 C CA . THR A 1 99 ? -0.668 -0.261 -9.391 1.00 69.44 99 THR A CA 1
ATOM 756 C C . THR A 1 99 ? -0.898 0.838 -10.419 1.00 69.44 99 THR A C 1
ATOM 758 O O . THR A 1 99 ? -1.604 0.642 -11.411 1.00 69.44 99 THR A O 1
ATOM 761 N N . PHE A 1 100 ? -0.275 1.995 -10.212 1.00 71.44 100 PHE A N 1
ATOM 762 C CA . PHE A 1 100 ? -0.285 3.086 -11.174 1.00 71.44 100 PHE A CA 1
ATOM 763 C C . PHE A 1 100 ? 1.016 3.082 -11.975 1.00 71.44 100 PHE A C 1
ATOM 765 O O . PHE A 1 100 ? 2.098 3.370 -11.467 1.00 71.44 100 PHE A O 1
ATOM 772 N N . LEU A 1 101 ? 0.896 2.771 -13.262 1.00 64.31 101 LEU A N 1
ATOM 773 C CA . LEU A 1 101 ? 1.926 3.051 -14.253 1.00 64.31 101 LEU A CA 1
ATOM 774 C C . LEU A 1 101 ? 1.613 4.396 -14.894 1.00 64.31 101 LEU A C 1
ATOM 776 O O . LEU A 1 101 ? 0.485 4.600 -15.333 1.00 64.31 101 LEU A O 1
ATOM 780 N N . ALA A 1 102 ? 2.605 5.276 -14.971 1.00 62.56 102 ALA A N 1
ATOM 781 C CA . ALA A 1 102 ? 2.530 6.509 -15.737 1.00 62.56 102 ALA A CA 1
ATOM 782 C C . ALA A 1 102 ? 3.694 6.549 -16.730 1.00 62.56 102 ALA A C 1
ATOM 784 O O . ALA A 1 102 ? 4.858 6.425 -16.354 1.00 62.56 102 ALA A O 1
ATOM 785 N N . SER A 1 103 ? 3.381 6.732 -18.010 1.00 58.28 103 SER A N 1
ATOM 786 C CA . SER A 1 103 ? 4.373 6.914 -19.069 1.00 58.28 103 SER A CA 1
ATOM 787 C C . SER A 1 103 ? 4.087 8.192 -19.845 1.00 58.28 103 SER A C 1
ATOM 789 O O . SER A 1 103 ? 2.940 8.630 -19.956 1.00 58.28 103 SER A O 1
ATOM 791 N N . LYS A 1 104 ? 5.116 8.767 -20.473 1.00 53.09 104 LYS A N 1
ATOM 792 C CA . LYS A 1 104 ? 4.931 9.873 -21.428 1.00 53.09 104 LYS A CA 1
ATOM 793 C C . LYS A 1 104 ? 4.040 9.473 -22.618 1.00 53.09 104 LYS A C 1
ATOM 795 O O . LYS A 1 104 ? 3.413 10.332 -23.232 1.00 53.09 104 LYS A O 1
ATOM 800 N N . SER A 1 105 ? 3.978 8.176 -22.921 1.00 51.25 105 SER A N 1
ATOM 801 C CA . SER A 1 105 ? 3.135 7.560 -23.949 1.00 51.25 105 SER A CA 1
ATOM 802 C C . SER A 1 105 ? 1.671 7.319 -23.529 1.00 51.25 105 SER A C 1
ATOM 804 O O . SER A 1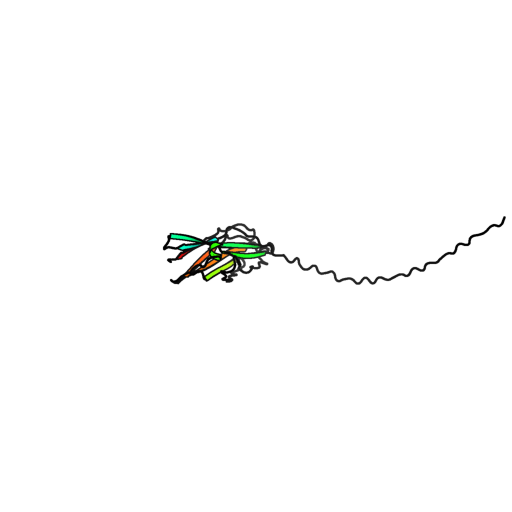 105 ? 0.886 6.856 -24.353 1.00 51.25 105 SER A O 1
ATOM 806 N N . GLY A 1 106 ? 1.268 7.692 -22.306 1.00 44.31 106 GLY A N 1
ATOM 807 C CA . GLY A 1 106 ? -0.134 7.670 -21.871 1.00 44.31 106 GLY A CA 1
ATOM 808 C C . GLY A 1 106 ? -0.632 6.318 -21.356 1.00 44.31 106 GLY A C 1
ATOM 809 O O . GLY A 1 106 ? -1.824 6.029 -21.477 1.00 44.31 106 GLY A O 1
ATOM 810 N N . TYR A 1 107 ? 0.253 5.477 -20.804 1.00 52.44 107 TYR A N 1
ATOM 811 C CA . TYR A 1 107 ? -0.199 4.353 -19.981 1.00 52.44 107 TYR A CA 1
ATOM 812 C C . TYR A 1 107 ? -0.859 4.897 -18.718 1.00 52.44 107 TYR A C 1
ATOM 814 O O . TYR A 1 107 ? -0.202 5.574 -17.931 1.00 52.44 107 TYR A O 1
ATOM 822 N N . ASN A 1 108 ? -2.144 4.583 -18.555 1.00 49.34 108 ASN A N 1
ATOM 823 C CA . ASN A 1 108 ? -2.953 4.983 -17.415 1.00 49.34 108 ASN A CA 1
ATOM 824 C C . ASN A 1 108 ? -3.673 3.728 -16.887 1.00 49.34 108 ASN A C 1
ATOM 826 O O . ASN A 1 108 ? -4.334 3.032 -17.656 1.00 49.34 108 ASN A O 1
ATOM 830 N N . ASP A 1 109 ? -3.553 3.487 -15.583 1.00 52.62 109 ASP A N 1
ATOM 831 C CA . ASP A 1 109 ? -4.447 2.679 -14.741 1.00 52.62 109 ASP A CA 1
ATOM 832 C C . ASP A 1 109 ? -4.514 1.153 -14.960 1.00 52.62 109 ASP A C 1
ATOM 834 O O . ASP A 1 109 ? -5.201 0.635 -15.841 1.00 52.62 109 ASP A O 1
ATOM 838 N N . GLN A 1 110 ? -3.915 0.405 -14.021 1.00 51.97 110 GLN A N 1
ATOM 839 C CA . GLN A 1 110 ? -4.391 -0.932 -13.649 1.00 51.97 110 GLN A CA 1
ATOM 840 C C . GLN A 1 110 ? -4.809 -0.934 -12.173 1.00 51.97 110 GLN A C 1
ATOM 842 O O . GLN A 1 110 ? -4.064 -1.298 -11.266 1.00 51.97 110 GLN A O 1
ATOM 847 N N . THR A 1 111 ? -6.039 -0.486 -11.938 1.00 51.78 111 THR A N 1
ATOM 848 C CA . THR A 1 111 ? -6.710 -0.487 -10.634 1.00 51.78 111 THR A CA 1
ATOM 849 C C . THR A 1 111 ? -7.552 -1.750 -10.495 1.00 51.78 111 THR A C 1
ATOM 851 O O . THR A 1 111 ? -8.650 -1.800 -11.044 1.00 51.78 111 THR A O 1
ATOM 854 N N . TRP A 1 112 ? -7.083 -2.785 -9.787 1.00 55.47 112 TRP A N 1
ATOM 855 C CA . TRP A 1 112 ? -7.878 -4.006 -9.563 1.00 55.47 112 TRP A CA 1
ATOM 856 C C . TRP A 1 112 ? -8.082 -4.325 -8.088 1.00 55.47 112 TRP A C 1
ATOM 858 O O . TRP A 1 112 ? -7.155 -4.468 -7.304 1.00 55.47 112 TRP A O 1
ATOM 868 N N . ASN A 1 113 ? -9.353 -4.521 -7.758 1.00 45.38 113 ASN A N 1
ATOM 869 C CA . ASN A 1 113 ? -9.852 -4.751 -6.416 1.00 45.38 113 ASN A CA 1
ATOM 870 C C . ASN A 1 113 ? -9.726 -6.231 -6.031 1.00 45.38 113 ASN A C 1
ATOM 872 O O . ASN A 1 113 ? -10.394 -7.073 -6.632 1.00 45.38 113 ASN A O 1
ATOM 876 N N . VAL A 1 114 ? -8.973 -6.546 -4.975 1.00 51.75 114 VAL A N 1
ATOM 877 C CA . VAL A 1 114 ? -9.079 -7.839 -4.281 1.00 51.75 114 VAL A CA 1
ATOM 878 C C . VAL A 1 114 ? -9.191 -7.588 -2.781 1.00 51.75 114 VAL A C 1
ATOM 880 O O . VAL A 1 114 ? -8.197 -7.438 -2.087 1.00 51.75 114 VAL A O 1
ATOM 883 N N . GLY A 1 115 ? -10.420 -7.555 -2.267 1.00 52.09 115 GLY A N 1
ATOM 884 C CA . GLY A 1 115 ? -10.660 -7.504 -0.828 1.00 52.09 115 GLY A CA 1
ATOM 885 C C . GLY A 1 115 ? -10.506 -8.894 -0.221 1.00 52.09 115 GLY A C 1
ATOM 886 O O . GLY A 1 115 ? -11.395 -9.726 -0.381 1.00 52.09 115 GLY A O 1
ATOM 887 N N . SER A 1 116 ? -9.400 -9.153 0.477 1.00 54.50 116 SER A N 1
ATOM 888 C CA . SER A 1 116 ? -9.279 -10.334 1.336 1.00 54.50 116 SER A CA 1
ATOM 889 C C . SER A 1 116 ? -8.683 -9.953 2.685 1.00 54.50 116 SER A C 1
ATOM 891 O O . SER A 1 116 ? -7.615 -9.347 2.751 1.00 54.50 116 SER A O 1
ATOM 893 N N . LEU A 1 117 ? -9.397 -10.311 3.753 1.00 57.09 117 LEU A N 1
ATOM 894 C CA . LEU A 1 117 ? -8.897 -10.303 5.133 1.00 57.09 117 LEU A CA 1
ATOM 895 C C . LEU A 1 117 ? -8.205 -11.631 5.490 1.00 57.09 117 LEU A C 1
ATOM 897 O O . LEU A 1 117 ? -7.514 -11.716 6.501 1.00 57.09 117 LEU A O 1
ATOM 901 N N . ASP A 1 118 ? -8.385 -12.659 4.656 1.00 58.53 118 ASP A N 1
ATOM 902 C CA . ASP A 1 118 ? -7.932 -14.026 4.928 1.00 58.53 118 ASP A CA 1
ATOM 903 C C . ASP A 1 118 ? -6.511 -14.285 4.402 1.00 58.53 118 ASP A C 1
ATOM 905 O O . ASP A 1 118 ? -5.821 -15.203 4.851 1.00 58.53 118 ASP A O 1
ATOM 909 N N . ALA A 1 119 ? -6.053 -13.472 3.447 1.00 69.62 119 ALA A N 1
ATOM 910 C CA . ALA A 1 119 ? -4.694 -13.518 2.927 1.00 69.62 119 ALA A CA 1
ATOM 911 C C . ALA A 1 119 ? -3.787 -12.560 3.712 1.00 69.62 119 ALA A C 1
ATOM 913 O O . ALA A 1 119 ? -4.204 -11.476 4.103 1.00 69.62 119 ALA A O 1
ATOM 914 N N . ALA A 1 120 ? -2.526 -12.947 3.931 1.00 79.44 120 ALA A N 1
ATOM 915 C CA . ALA A 1 120 ? -1.530 -12.036 4.509 1.00 79.44 120 ALA A CA 1
ATOM 916 C C . ALA A 1 120 ? -1.217 -10.850 3.589 1.00 79.44 120 ALA A C 1
ATOM 918 O O . ALA A 1 120 ? -0.888 -9.764 4.058 1.00 79.44 120 ALA A O 1
ATOM 919 N N . ASP A 1 121 ? -1.376 -11.096 2.296 1.00 83.62 121 ASP A N 1
ATOM 920 C CA . ASP A 1 121 ? -0.839 -10.315 1.207 1.00 83.62 121 ASP A CA 1
ATOM 921 C C . ASP A 1 121 ? -1.948 -10.166 0.155 1.00 83.62 121 ASP A C 1
ATOM 923 O O . ASP A 1 121 ? -2.581 -11.149 -0.251 1.00 83.62 121 ASP A O 1
ATOM 927 N N . VAL A 1 122 ? -2.210 -8.934 -0.267 1.00 81.25 122 VAL A N 1
ATOM 928 C CA . VAL A 1 122 ? -3.165 -8.580 -1.319 1.00 81.25 122 VAL A CA 1
ATOM 929 C C . VAL A 1 122 ? -2.366 -8.042 -2.492 1.00 81.25 122 VAL A C 1
ATOM 931 O O . VAL A 1 122 ? -1.722 -7.005 -2.378 1.00 81.25 122 VAL A O 1
ATOM 934 N N . TYR A 1 123 ? -2.399 -8.750 -3.616 1.00 81.25 123 TYR A N 1
ATOM 935 C CA . TYR A 1 123 ? -1.656 -8.373 -4.814 1.00 81.25 123 TYR A CA 1
ATOM 936 C C . TYR A 1 123 ? -2.586 -7.775 -5.859 1.00 81.25 123 TYR A C 1
ATOM 938 O O . TYR A 1 123 ? -3.599 -8.391 -6.211 1.00 81.25 123 TYR A O 1
ATOM 946 N N . ALA A 1 124 ? -2.192 -6.640 -6.431 1.00 76.69 124 ALA A N 1
ATOM 947 C CA . ALA A 1 124 ? -2.728 -6.259 -7.727 1.00 76.69 124 ALA A CA 1
ATOM 948 C C . ALA A 1 124 ? -2.158 -7.182 -8.825 1.00 76.69 124 ALA A C 1
ATOM 950 O O . ALA A 1 124 ? -1.075 -7.766 -8.678 1.00 76.69 124 ALA A O 1
ATOM 951 N N . PRO A 1 125 ? -2.869 -7.333 -9.951 1.00 72.31 125 PRO A N 1
ATOM 952 C CA . PRO A 1 125 ? -2.323 -7.970 -11.139 1.00 72.31 125 PRO A CA 1
ATOM 953 C C . PRO A 1 125 ? -1.022 -7.313 -11.567 1.00 72.31 125 PRO A C 1
ATOM 955 O O . PRO A 1 125 ? -0.832 -6.108 -11.422 1.00 72.31 125 PRO A O 1
ATOM 958 N N . SER A 1 126 ? -0.155 -8.113 -12.175 1.00 74.00 126 SER A N 1
ATOM 959 C CA . SER A 1 126 ? 1.032 -7.584 -12.824 1.00 74.00 126 SER A CA 1
ATOM 960 C C . SER A 1 126 ? 0.638 -6.706 -14.004 1.00 74.00 126 SER A C 1
ATOM 962 O O . SER A 1 126 ? 0.046 -7.192 -14.974 1.00 74.00 126 SER A O 1
ATOM 964 N N . ALA A 1 127 ? 1.054 -5.450 -13.969 1.00 70.62 127 ALA A N 1
ATOM 965 C CA . ALA A 1 127 ? 1.023 -4.604 -15.137 1.00 70.62 127 ALA A CA 1
ATOM 966 C C . ALA A 1 127 ? 2.206 -4.988 -16.034 1.00 70.62 127 ALA A C 1
ATOM 968 O O . ALA A 1 127 ? 3.375 -4.807 -15.680 1.00 70.62 127 ALA A O 1
ATOM 969 N N . SER A 1 128 ? 1.901 -5.596 -17.186 1.00 65.38 128 SER A N 1
ATOM 970 C CA . SER A 1 128 ? 2.927 -6.029 -18.128 1.00 65.38 128 SER A CA 1
ATOM 971 C C . SER A 1 128 ? 3.399 -4.859 -18.977 1.00 65.38 128 SER A C 1
ATOM 973 O O . SER A 1 128 ? 2.704 -4.417 -19.897 1.00 65.38 128 SER A O 1
ATOM 975 N N . GLY A 1 129 ? 4.603 -4.383 -18.703 1.00 54.03 129 GLY A N 1
ATOM 976 C CA . GLY A 1 129 ? 5.264 -3.393 -19.517 1.00 54.03 129 GLY A CA 1
ATOM 977 C C . GLY A 1 129 ? 6.167 -4.052 -20.541 1.00 54.03 129 GLY A C 1
ATOM 978 O O . GLY A 1 129 ? 7.381 -3.998 -20.388 1.00 54.03 129 GLY A O 1
ATOM 979 N N . ARG A 1 130 ? 5.618 -4.539 -21.666 1.00 51.97 130 ARG A N 1
ATOM 980 C CA . ARG A 1 130 ? 6.452 -4.693 -22.882 1.00 51.97 130 ARG A CA 1
ATOM 981 C C . ARG A 1 130 ? 7.182 -3.369 -23.199 1.00 51.97 130 ARG A C 1
ATOM 983 O O . ARG A 1 130 ? 8.246 -3.392 -23.789 1.00 51.97 130 ARG A O 1
ATOM 990 N N . SER A 1 131 ? 6.631 -2.248 -22.724 1.00 50.38 131 SER A N 1
ATOM 991 C CA . SER A 1 131 ? 7.162 -0.895 -22.846 1.00 50.38 131 SER A CA 1
ATOM 992 C C . SER A 1 131 ? 8.057 -0.405 -21.694 1.00 50.38 131 SER A C 1
ATOM 994 O O . SER A 1 131 ? 8.672 0.632 -21.905 1.00 50.38 131 SER A O 1
ATOM 996 N N . ILE A 1 132 ? 8.164 -1.067 -20.521 1.00 53.69 132 ILE A N 1
ATOM 997 C CA . ILE A 1 132 ? 8.984 -0.547 -19.385 1.00 53.69 132 ILE A CA 1
ATOM 998 C C . ILE A 1 132 ? 10.443 -0.349 -19.797 1.00 53.69 132 ILE A C 1
ATOM 1000 O O . ILE A 1 132 ? 11.077 0.615 -19.385 1.00 53.69 132 ILE A O 1
ATOM 1004 N N . TRP A 1 133 ? 10.951 -1.230 -20.654 1.00 54.94 133 TRP A N 1
ATOM 1005 C CA . TRP A 1 133 ? 12.317 -1.149 -21.161 1.00 54.94 133 TRP A CA 1
ATOM 1006 C C . TRP A 1 133 ? 12.450 -0.330 -22.453 1.00 54.94 133 TRP A C 1
ATOM 1008 O O . TRP A 1 133 ? 13.551 0.114 -22.769 1.00 54.94 133 TRP A O 1
ATOM 1018 N N . ASP A 1 134 ? 11.350 -0.122 -23.185 1.00 57.38 134 ASP A N 1
ATOM 1019 C CA . ASP A 1 134 ? 11.354 0.535 -24.501 1.00 57.38 134 ASP A CA 1
ATOM 1020 C C . ASP A 1 134 ? 11.037 2.043 -24.424 1.00 57.38 134 ASP A C 1
ATOM 1022 O O . ASP A 1 134 ? 11.385 2.789 -25.340 1.00 57.38 134 ASP A O 1
ATOM 1026 N N . ASP A 1 135 ? 10.400 2.513 -23.345 1.00 59.56 135 ASP A N 1
ATOM 1027 C CA . ASP A 1 135 ? 10.079 3.927 -23.122 1.00 59.56 135 ASP A CA 1
ATOM 1028 C C . ASP A 1 135 ? 10.862 4.455 -21.915 1.00 59.56 135 ASP A C 1
ATOM 1030 O O . ASP A 1 135 ? 10.580 4.122 -20.763 1.00 59.56 135 ASP A O 1
ATOM 1034 N N . SER A 1 136 ? 11.843 5.318 -22.182 1.00 57.09 136 SER A N 1
ATOM 1035 C CA . SER A 1 136 ? 12.772 5.878 -21.194 1.00 57.09 136 SER A CA 1
ATOM 1036 C C . SER A 1 136 ? 12.137 6.845 -20.182 1.00 57.09 136 SER A C 1
ATOM 1038 O O . SER A 1 136 ? 12.841 7.557 -19.466 1.00 57.09 136 SER A O 1
ATOM 1040 N N . PHE A 1 137 ? 10.807 6.894 -20.122 1.00 63.03 137 PHE A N 1
ATOM 1041 C CA . PHE A 1 137 ? 10.033 7.796 -19.273 1.00 63.03 137 PHE A CA 1
ATOM 1042 C C . PHE A 1 137 ? 8.900 7.092 -18.520 1.00 63.03 137 PHE A C 1
ATOM 1044 O O . PHE A 1 137 ? 7.940 7.754 -18.120 1.00 63.03 137 PHE A O 1
ATOM 1051 N N . ILE A 1 138 ? 8.967 5.770 -18.337 1.00 70.75 138 ILE A N 1
ATOM 1052 C CA . ILE A 1 138 ? 8.007 5.093 -17.462 1.00 70.75 138 ILE A CA 1
ATOM 1053 C C . ILE A 1 138 ? 8.388 5.319 -16.008 1.00 70.75 138 ILE A C 1
ATOM 1055 O O . ILE A 1 138 ? 9.511 5.051 -15.583 1.00 70.75 138 ILE A O 1
ATOM 1059 N N . THR A 1 139 ? 7.404 5.798 -15.262 1.00 75.00 139 THR A N 1
ATOM 1060 C CA . THR A 1 139 ? 7.406 5.866 -13.810 1.00 75.00 139 THR A CA 1
ATOM 1061 C C . THR A 1 139 ? 6.310 4.960 -13.281 1.00 75.00 139 THR A C 1
ATOM 1063 O O . THR A 1 139 ? 5.230 4.883 -13.875 1.00 75.00 139 THR A O 1
ATOM 1066 N N . TRP A 1 140 ? 6.556 4.287 -12.171 1.00 72.62 140 TRP A N 1
ATOM 1067 C CA . TRP A 1 140 ? 5.534 3.513 -11.492 1.00 72.62 140 TRP A CA 1
ATOM 1068 C C . TRP A 1 140 ? 5.417 3.945 -10.036 1.00 72.62 140 TRP A C 1
ATOM 1070 O O . TRP A 1 140 ? 6.396 4.343 -9.402 1.00 72.62 140 TRP A O 1
ATOM 1080 N N . THR A 1 141 ? 4.186 3.887 -9.545 1.00 75.25 141 THR A N 1
ATOM 1081 C CA . THR A 1 141 ? 3.825 4.109 -8.151 1.00 75.25 141 THR A CA 1
ATOM 1082 C C . THR A 1 141 ? 2.733 3.115 -7.787 1.00 75.25 141 THR A C 1
ATOM 1084 O O . THR A 1 141 ? 1.743 2.966 -8.503 1.00 75.25 141 THR A O 1
ATOM 1087 N N . SER A 1 142 ? 2.846 2.486 -6.635 1.00 73.81 142 SER A N 1
ATOM 1088 C CA . SER A 1 142 ? 1.823 1.626 -6.074 1.00 73.81 142 SER A CA 1
ATOM 1089 C C . SER A 1 142 ? 1.026 2.398 -5.043 1.00 73.81 142 SER A C 1
ATOM 1091 O O . SER A 1 142 ? 1.525 3.257 -4.308 1.00 73.81 142 SER A O 1
ATOM 1093 N N . SER A 1 143 ? -0.260 2.104 -4.989 1.00 73.00 143 SER A N 1
ATOM 1094 C CA . SER A 1 143 ? -1.165 2.718 -4.039 1.00 73.00 143 SER A CA 1
ATOM 1095 C C . SER A 1 143 ? -2.133 1.686 -3.523 1.00 73.00 143 SER A C 1
ATOM 1097 O O . SER A 1 143 ? -2.684 0.913 -4.298 1.00 73.00 143 SER A O 1
ATOM 1099 N N . THR A 1 144 ? -2.440 1.773 -2.247 1.00 72.56 144 THR A N 1
ATOM 1100 C CA . THR A 1 144 ? -3.527 1.006 -1.670 1.00 72.56 144 THR A CA 1
ATOM 1101 C C . THR A 1 144 ? -4.555 1.967 -1.111 1.00 72.56 144 THR A C 1
ATOM 1103 O O . THR A 1 144 ? -4.212 3.005 -0.541 1.00 72.56 144 THR A O 1
ATOM 1106 N N . GLU A 1 145 ? -5.818 1.611 -1.257 1.00 76.25 145 GLU A N 1
ATOM 1107 C CA . GLU A 1 145 ? -6.907 2.165 -0.485 1.00 76.25 145 GLU A CA 1
ATOM 1108 C C . GLU A 1 145 ? -7.417 1.086 0.467 1.00 76.25 145 GLU A C 1
ATOM 1110 O O . GLU A 1 145 ? -7.950 0.058 0.060 1.00 76.25 145 GLU A O 1
ATOM 1115 N N . VAL A 1 146 ? -7.283 1.307 1.768 1.00 68.38 146 VAL A N 1
ATOM 1116 C CA . VAL A 1 146 ? -7.912 0.432 2.759 1.00 68.38 146 VAL A CA 1
ATOM 1117 C C . VAL A 1 146 ? -9.236 1.057 3.165 1.00 68.38 146 VAL A C 1
ATOM 1119 O O . VAL A 1 146 ? -9.276 2.221 3.573 1.00 68.38 146 VAL A O 1
ATOM 1122 N N . ARG A 1 147 ? -10.327 0.294 3.049 1.00 76.62 147 ARG A N 1
ATOM 1123 C CA . ARG A 1 147 ? -11.666 0.754 3.427 1.00 76.62 147 ARG A CA 1
ATOM 1124 C C . ARG A 1 147 ? -12.122 0.109 4.730 1.00 76.62 147 ARG A C 1
ATOM 1126 O O . ARG A 1 147 ? -12.181 -1.116 4.898 1.00 76.62 147 ARG A O 1
ATOM 1133 N N . PHE A 1 148 ? -12.551 0.994 5.615 1.00 72.94 148 PHE A N 1
ATOM 1134 C CA . PHE A 1 148 ? -13.045 0.699 6.942 1.00 72.94 148 PHE A CA 1
ATOM 1135 C C . PHE A 1 148 ? -14.530 1.084 7.015 1.00 72.94 148 PHE A C 1
ATOM 1137 O O . PHE A 1 148 ? -14.885 2.230 6.771 1.00 72.94 148 PHE A O 1
ATOM 1144 N N . THR A 1 149 ? -15.419 0.144 7.316 1.00 72.50 149 THR A N 1
ATOM 1145 C CA . THR A 1 149 ? -16.842 0.377 7.594 1.00 72.50 149 THR A CA 1
ATOM 1146 C C . THR A 1 149 ? -17.137 0.245 9.084 1.00 72.50 149 THR A C 1
ATOM 1148 O O . THR A 1 149 ? -17.398 -0.845 9.580 1.00 72.50 149 THR A O 1
ATOM 1151 N N . PHE A 1 150 ? -17.155 1.363 9.795 1.00 71.12 150 PHE A N 1
ATOM 1152 C CA . PHE A 1 150 ? -17.545 1.439 11.200 1.00 71.12 150 PHE A CA 1
ATOM 1153 C C . PHE A 1 150 ? -19.068 1.558 11.360 1.00 71.12 150 PHE A C 1
ATOM 1155 O O . PHE A 1 150 ? -19.819 1.651 10.388 1.00 71.12 150 PHE A O 1
ATOM 1162 N N . TRP A 1 151 ? -19.542 1.591 12.608 1.00 69.69 151 TRP A N 1
ATOM 1163 C CA . TRP A 1 151 ? -20.967 1.756 12.916 1.00 69.69 151 TRP A CA 1
ATOM 1164 C C . TRP A 1 151 ? -21.539 3.100 12.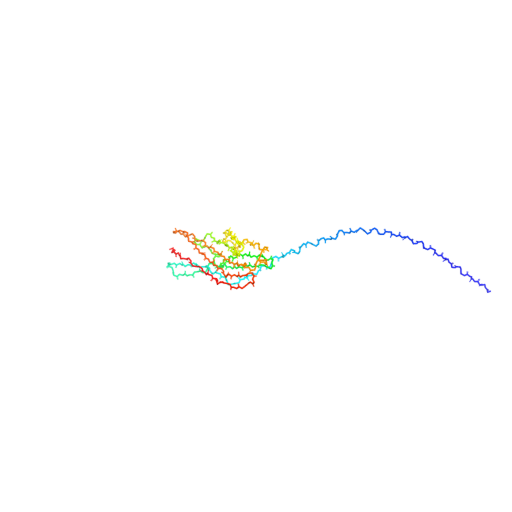427 1.00 69.69 151 TRP A C 1
ATOM 1166 O O . TRP A 1 151 ? -22.738 3.194 12.169 1.00 69.69 151 TRP A O 1
ATOM 1176 N N . ASN A 1 152 ? -20.691 4.123 12.280 1.00 69.50 152 ASN A N 1
ATOM 1177 C CA . ASN A 1 152 ? -21.062 5.482 11.879 1.00 69.50 152 ASN A CA 1
ATOM 1178 C C . ASN A 1 152 ? -20.858 5.772 10.377 1.00 69.50 152 ASN A C 1
ATOM 1180 O O . ASN A 1 152 ? -21.165 6.877 9.932 1.00 69.50 152 ASN A O 1
ATOM 1184 N N . GLY A 1 153 ? -20.361 4.815 9.586 1.00 77.81 153 GLY A N 1
ATOM 1185 C CA . GLY A 1 153 ? -20.143 5.010 8.154 1.00 77.81 153 GLY A CA 1
ATOM 1186 C C . GLY A 1 153 ? -18.936 4.261 7.600 1.00 77.81 153 GLY A C 1
ATOM 1187 O O . GLY A 1 153 ? -18.364 3.382 8.234 1.00 77.81 153 GLY A O 1
ATOM 1188 N N . THR A 1 154 ? -18.567 4.597 6.365 1.00 81.69 154 THR A N 1
ATOM 1189 C CA . THR A 1 154 ? -17.379 4.054 5.701 1.00 81.69 154 THR A CA 1
ATOM 1190 C C . THR A 1 154 ? -16.334 5.149 5.510 1.00 81.69 154 THR A C 1
ATOM 1192 O O . THR A 1 154 ? -16.647 6.187 4.931 1.00 81.69 154 THR A O 1
ATOM 1195 N N . SER A 1 155 ? -15.103 4.868 5.926 1.00 81.62 155 SER A N 1
ATOM 1196 C CA . SER A 1 155 ? -13.914 5.700 5.748 1.00 81.62 155 SER A CA 1
ATOM 1197 C C . SER A 1 155 ? -12.872 4.983 4.884 1.00 81.62 155 SER A C 1
ATOM 1199 O O . SER A 1 155 ? -12.825 3.751 4.837 1.00 81.62 155 SER A O 1
ATOM 1201 N N . TYR A 1 156 ? -12.021 5.760 4.216 1.00 83.81 156 TYR A N 1
ATOM 1202 C CA . TYR A 1 156 ? -11.027 5.273 3.256 1.00 83.81 156 TYR A CA 1
ATOM 1203 C C . TYR A 1 156 ? -9.648 5.836 3.598 1.00 83.81 156 TYR A C 1
ATOM 1205 O O . TYR A 1 156 ? -9.528 7.009 3.954 1.00 83.81 156 TYR A O 1
ATOM 1213 N N . CYS A 1 157 ? -8.613 5.006 3.482 1.00 84.19 157 CYS A N 1
ATOM 1214 C CA . CYS A 1 157 ? -7.224 5.372 3.742 1.00 84.19 157 CYS A CA 1
ATOM 1215 C C . CYS A 1 157 ? -6.374 5.060 2.511 1.00 84.19 157 CYS A C 1
ATOM 1217 O O . CYS A 1 157 ? -6.094 3.894 2.243 1.00 84.19 157 CYS A O 1
ATOM 1219 N N . GLY A 1 158 ? -5.966 6.094 1.772 1.00 86.44 158 GLY A N 1
ATOM 1220 C CA . GLY A 1 158 ? -5.100 5.952 0.602 1.00 86.44 158 GLY A CA 1
ATOM 1221 C C . GLY A 1 158 ? -3.620 6.095 0.958 1.00 86.44 158 GLY A C 1
ATOM 1222 O O . GLY A 1 158 ? -3.154 7.224 1.116 1.00 86.44 158 GLY A O 1
ATOM 1223 N N . ALA A 1 159 ? -2.879 4.990 1.056 1.00 85.94 159 ALA A N 1
ATOM 1224 C CA . ALA A 1 159 ? -1.421 5.006 1.199 1.00 85.94 159 ALA A CA 1
ATOM 1225 C C . ALA A 1 159 ? -0.734 4.775 -0.155 1.00 85.94 159 ALA A C 1
ATOM 1227 O O . ALA A 1 159 ? -1.293 4.151 -1.058 1.00 85.94 159 ALA A O 1
ATOM 1228 N N . ARG A 1 160 ? 0.489 5.288 -0.309 1.00 87.81 160 ARG A N 1
ATOM 1229 C CA . ARG A 1 160 ? 1.320 5.098 -1.508 1.00 87.81 160 ARG A CA 1
ATOM 1230 C C . ARG A 1 160 ? 2.724 4.662 -1.126 1.00 87.81 160 ARG A C 1
ATOM 1232 O O . ARG A 1 160 ? 3.259 5.149 -0.130 1.00 87.81 160 ARG A O 1
ATOM 1239 N N . SER A 1 161 ? 3.307 3.779 -1.918 1.00 86.75 161 SER A N 1
ATOM 1240 C CA . SER A 1 161 ? 4.735 3.470 -1.863 1.00 86.75 161 SER A CA 1
ATOM 1241 C C . SER A 1 161 ? 5.567 4.622 -2.432 1.00 86.75 161 SER A C 1
ATOM 1243 O O . SER A 1 161 ? 5.031 5.651 -2.864 1.00 86.75 161 SER A O 1
ATOM 1245 N N . ASP A 1 162 ? 6.885 4.435 -2.447 1.00 86.69 162 ASP A N 1
ATOM 1246 C CA . ASP A 1 162 ? 7.767 5.230 -3.295 1.00 86.69 162 ASP A CA 1
ATOM 1247 C C . ASP A 1 162 ? 7.307 5.220 -4.765 1.00 86.69 162 ASP A C 1
ATOM 1249 O O . ASP A 1 162 ? 6.534 4.371 -5.208 1.00 86.69 162 ASP A O 1
ATOM 1253 N N . THR A 1 163 ? 7.776 6.212 -5.516 1.00 84.31 163 THR A N 1
ATOM 1254 C CA . THR A 1 163 ? 7.646 6.281 -6.973 1.00 84.31 163 THR A CA 1
ATOM 1255 C C . THR A 1 163 ? 9.009 6.061 -7.590 1.00 84.31 163 THR A C 1
ATOM 1257 O O . THR A 1 163 ? 9.967 6.724 -7.189 1.00 84.31 163 THR A O 1
ATOM 1260 N N . HIS A 1 164 ? 9.096 5.193 -8.590 1.00 81.81 164 HIS A N 1
ATOM 1261 C CA . HIS A 1 164 ? 10.349 4.892 -9.271 1.00 81.81 164 HIS A CA 1
ATOM 1262 C C . HIS A 1 164 ? 10.244 5.113 -10.778 1.00 81.81 164 HIS A C 1
ATOM 1264 O O . HIS A 1 164 ? 9.171 4.966 -11.358 1.00 81.81 164 HIS A O 1
ATOM 1270 N N . ASP A 1 165 ? 11.354 5.478 -11.420 1.00 77.94 165 ASP A N 1
ATOM 1271 C CA . ASP A 1 165 ? 11.492 5.362 -12.875 1.00 77.94 165 ASP A CA 1
ATOM 1272 C C . ASP A 1 165 ? 11.885 3.936 -13.291 1.00 77.94 165 ASP A C 1
ATOM 1274 O O . ASP A 1 165 ? 12.281 3.119 -12.463 1.00 77.94 165 ASP A O 1
ATOM 1278 N N . TYR A 1 166 ? 11.852 3.655 -14.596 1.00 71.00 166 TYR A N 1
ATOM 1279 C CA . TYR A 1 166 ? 12.303 2.392 -15.199 1.00 71.00 166 TYR A CA 1
ATOM 1280 C C . TYR A 1 166 ? 13.746 1.961 -14.844 1.00 71.00 166 TYR A C 1
ATOM 1282 O O . TYR A 1 166 ? 14.096 0.794 -15.019 1.00 71.00 166 TYR A O 1
ATOM 1290 N N . HIS A 1 167 ? 14.584 2.862 -14.316 1.00 72.00 167 HIS A N 1
ATOM 1291 C CA . HIS A 1 167 ? 15.929 2.557 -13.817 1.00 72.00 167 HIS A CA 1
ATOM 1292 C C . HIS A 1 167 ? 15.967 2.212 -12.319 1.00 72.00 167 HIS A C 1
ATOM 1294 O O . HIS A 1 167 ? 17.031 1.877 -11.792 1.00 72.00 167 HIS A O 1
ATO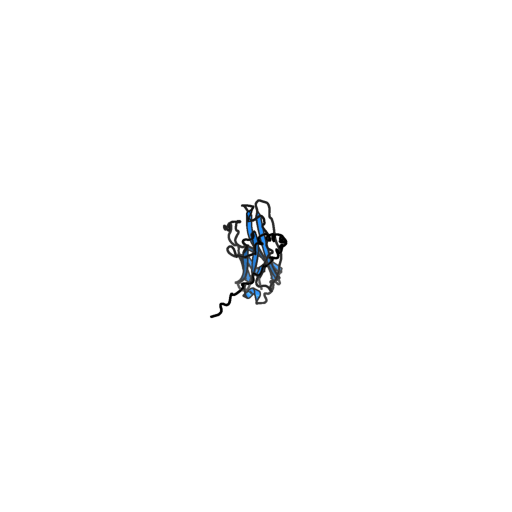M 1300 N N . GLY A 1 168 ? 14.832 2.290 -11.625 1.00 75.31 168 GLY A N 1
ATOM 1301 C CA . GLY A 1 168 ? 14.728 2.131 -10.179 1.00 75.31 168 GLY A CA 1
ATOM 1302 C C . GLY A 1 168 ? 15.092 3.395 -9.394 1.00 75.31 168 GLY A C 1
ATOM 1303 O O . GLY A 1 168 ? 15.114 3.348 -8.160 1.00 75.31 168 GLY A O 1
ATOM 1304 N N . THR A 1 169 ? 15.347 4.526 -10.059 1.00 82.44 169 THR A N 1
ATOM 1305 C CA . THR A 1 169 ? 15.586 5.819 -9.407 1.00 82.44 169 THR A CA 1
ATOM 1306 C C . THR A 1 169 ? 14.331 6.230 -8.656 1.00 82.44 169 THR A C 1
ATOM 1308 O O . THR A 1 169 ? 13.256 6.294 -9.242 1.00 82.44 169 THR A O 1
ATOM 1311 N N . ASN A 1 170 ? 14.454 6.528 -7.363 1.00 85.31 170 ASN A N 1
ATOM 1312 C CA . ASN A 1 170 ? 13.342 7.067 -6.587 1.00 85.31 170 ASN A CA 1
ATOM 1313 C C . ASN A 1 170 ? 13.058 8.517 -7.031 1.00 85.31 170 ASN A C 1
ATOM 1315 O O . ASN A 1 170 ? 13.939 9.377 -6.984 1.00 85.31 170 ASN A O 1
ATOM 1319 N N . LEU A 1 171 ? 11.823 8.767 -7.462 1.00 84.19 171 LEU A N 1
ATOM 1320 C CA . LEU A 1 171 ? 11.300 10.064 -7.896 1.00 84.19 171 LEU A CA 1
ATOM 1321 C C . LEU A 1 171 ? 10.351 10.703 -6.870 1.00 84.19 171 LEU A C 1
ATOM 1323 O O . LEU A 1 171 ? 9.962 11.862 -7.022 1.00 84.19 171 LEU A O 1
ATOM 1327 N N . GLY A 1 172 ? 9.944 9.956 -5.845 1.00 84.19 172 GLY A N 1
ATOM 1328 C CA . GLY A 1 172 ? 8.990 10.388 -4.835 1.00 84.19 172 GLY A CA 1
ATOM 1329 C C . GLY A 1 172 ? 8.921 9.404 -3.672 1.00 84.19 172 GLY A C 1
ATOM 1330 O O . GLY A 1 172 ? 8.986 8.195 -3.870 1.00 84.19 172 GLY A O 1
ATOM 1331 N N . GLY A 1 173 ? 8.780 9.937 -2.460 1.00 85.75 173 GLY A N 1
ATOM 1332 C CA . GLY A 1 173 ? 8.728 9.135 -1.241 1.00 85.75 173 GLY A CA 1
ATOM 1333 C C . GLY A 1 173 ? 7.351 8.537 -0.954 1.00 85.75 173 GLY A C 1
ATOM 1334 O O . GLY A 1 173 ? 6.320 9.112 -1.320 1.00 85.75 173 GLY A O 1
ATOM 1335 N N . ALA A 1 174 ? 7.353 7.429 -0.218 1.00 89.25 174 ALA A N 1
ATOM 1336 C CA . ALA A 1 174 ? 6.169 6.786 0.321 1.00 89.25 174 ALA A CA 1
ATOM 1337 C C . ALA A 1 174 ? 5.304 7.760 1.133 1.00 89.25 174 ALA A C 1
ATOM 1339 O O . ALA A 1 174 ? 5.787 8.623 1.873 1.00 89.25 174 ALA A O 1
ATOM 1340 N N . ARG A 1 175 ? 3.988 7.604 1.000 1.00 91.12 175 ARG A N 1
ATOM 1341 C CA . ARG A 1 175 ? 2.982 8.437 1.660 1.00 91.12 175 ARG A CA 1
ATOM 1342 C C . ARG A 1 175 ? 2.094 7.546 2.519 1.00 91.12 175 ARG A C 1
ATOM 1344 O O . ARG A 1 175 ? 1.217 6.877 1.968 1.00 91.12 175 ARG A O 1
ATOM 1351 N N . PRO A 1 176 ? 2.307 7.512 3.844 1.00 93.00 176 PRO A N 1
ATOM 1352 C CA . PRO A 1 176 ? 1.411 6.791 4.728 1.00 93.00 176 PRO A CA 1
ATOM 1353 C C . PRO A 1 176 ? 0.051 7.491 4.807 1.00 93.00 176 PRO A C 1
ATOM 1355 O O . PRO A 1 176 ? -0.078 8.675 4.484 1.00 93.00 176 PRO A O 1
ATOM 1358 N N . CYS A 1 177 ? -0.955 6.766 5.279 1.00 93.44 177 CYS A N 1
ATOM 1359 C CA . CYS A 1 177 ? -2.275 7.310 5.557 1.00 93.44 177 CYS A CA 1
ATOM 1360 C C . CYS A 1 177 ? -2.742 6.891 6.954 1.00 93.44 177 CYS A C 1
ATOM 1362 O O . CYS A 1 177 ? -2.410 5.804 7.429 1.00 93.44 177 CYS A O 1
ATOM 1364 N N . THR A 1 178 ? -3.543 7.747 7.587 1.00 92.62 178 THR A N 1
ATOM 1365 C CA . THR A 1 178 ? -4.201 7.454 8.863 1.00 92.62 178 THR A CA 1
ATOM 1366 C C . THR A 1 178 ? -5.685 7.759 8.732 1.00 92.62 178 THR A C 1
ATOM 1368 O O . THR A 1 178 ? -6.047 8.846 8.284 1.00 92.62 178 THR A O 1
ATOM 1371 N N . VAL A 1 179 ? -6.538 6.817 9.129 1.00 89.06 179 VAL A N 1
ATOM 1372 C CA . VAL A 1 179 ? -7.983 7.038 9.275 1.00 89.06 179 VAL A CA 1
ATOM 1373 C C . VAL A 1 179 ? -8.328 7.103 10.752 1.00 89.06 179 VAL A C 1
ATOM 1375 O O . VAL A 1 179 ? -7.947 6.210 11.504 1.00 89.06 179 VAL A O 1
ATOM 1378 N N . SER A 1 180 ? -9.066 8.137 11.144 1.00 88.50 180 SER A N 1
ATOM 1379 C CA . SER A 1 180 ? -9.644 8.247 12.483 1.00 88.50 180 SER A CA 1
ATOM 1380 C C . SER A 1 180 ? -11.032 7.614 12.540 1.00 88.50 180 SER A C 1
ATOM 1382 O O . SER A 1 180 ? -11.806 7.697 11.579 1.00 88.50 180 SER A O 1
ATOM 1384 N N . TYR A 1 181 ? -11.353 7.000 13.672 1.00 81.06 181 TYR A N 1
ATOM 1385 C CA . TYR A 1 181 ? -12.696 6.555 14.020 1.00 81.06 181 TYR A CA 1
ATOM 1386 C C . TYR A 1 181 ? -12.934 6.736 15.519 1.00 81.06 181 TYR A C 1
ATOM 1388 O O . TYR A 1 181 ? -11.997 6.737 16.311 1.00 81.06 181 TYR A O 1
ATOM 1396 N N . SER A 1 182 ? -14.201 6.838 15.913 1.00 78.00 182 SER A N 1
ATOM 1397 C CA . SER A 1 182 ? -14.601 6.812 17.321 1.00 78.00 182 SER A CA 1
ATOM 1398 C C . SER A 1 182 ? -15.369 5.517 17.583 1.00 78.00 182 SER A C 1
ATOM 1400 O O . SER A 1 182 ? -16.360 5.230 16.896 1.00 78.00 182 SER A O 1
ATOM 1402 N N . SER A 1 183 ? -14.866 4.705 18.515 1.00 68.25 183 SER A N 1
ATOM 1403 C CA . SER A 1 183 ? -15.464 3.421 18.906 1.00 68.25 183 SER A CA 1
ATOM 1404 C C . SER A 1 183 ? -16.769 3.562 19.685 1.00 68.25 183 SER A C 1
ATOM 1406 O O . SER A 1 183 ? -16.939 4.558 20.423 1.00 68.25 183 SER A O 1
#

Organism: NCBI:txid1160718

Radius of gyration: 33.22 Å; chains: 1; bounding box: 83×98×71 Å

Secondary structure (DSSP, 8-state):
------PPPPP--PPP--------PPP--PPP--PPP--EEEEEEEEEEEEETTTTEEEEEEEEEEEEETTTEEEEEEEEPHHHHHS--TTEEEEEEEEEEE-TT----B------SSSSEEEPPPEE-TTTTT-TT-EEEEEEEEEEEETTEEEEEEEEEEEEETT--EEE--B-EEEEE--

Foldseek 3Di:
DDDDDDDDDDDDDDDDDDDDDPPPDPDPPPDPPPQDFDKDWAFAWAWEWEAAPAVRDIDTFWTKIKIDGPQQWIKIKTFGDPVQLPDDDAFFQFKFKWKAKDAPVDDGTDGDGDGDSNDRMDMGDIDHPPPLVVGQGIKIKIWMWTWGQHPVGIDIWIWIAFMAHSVSDTPGHTHYTYDYDYD

=== Feature glossary ===
Feature key, reading from the visual/contextual features back to the raw sequence:

Rendered structure images. Six rendered views show the 3D structure from the faces of a cube — i.e. along ±x, ±y, ±z. Re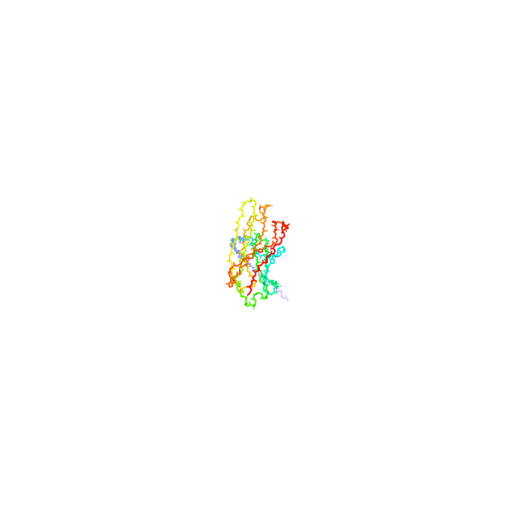ndering representation is drawn randomly per protein from cartoon (secondary-structure ribbons), sticks (backbone bonds), or molecular surface; coloring is either N→C rainbow (blue at the N-terminus through red at the C-terminus) or one color per chain.

Contact-map, Ramachandran, and PAE plots. The contact map is a binary N×N matrix image: pixel (i, j) is dark where Cα_i and Cα_j are within 8 Å and |i−j|>4. Because the |i−j|>4 filter removes local helical contacts, off-diagonal stripes parallel to the main diagonal indicate parallel β-sheets; stripes perpendicular to it indicate antiparallel β-sheets. The Ramachandran plot scatters every residue's (φ, ψ) pair against the sterically allowed regions. The PAE heatmap renders the predicted-aligned-error matrix.

InterPro / GO / CATH / organism. Database cross-references. InterPro integrates a dozen domain/family signature databases into unified entries with residue-range hits. GO terms attach function/process/location labels with evidence codes. CATH codes position the fold in a four-level structural taxonomy. Organism is the NCBI-taxonomy species name.

Nearest PDB structures. The Foldseek neighbor list gives the closest experimentally determined structures in the PDB, ranked by structural alignment. TM-score near 1 means near-identical fold; near 0.3 means only rough topology match. This is how one finds what a novel AlphaFold prediction most resembles in the solved-structure universe.

Predicted aligned error. PAE(i, j) answers: if I align the predicted and true structures on residue i, how far off (in Å) do I expect residue j to be? A block-diagonal PAE matrix with low values on the blocks and high values off-diagonal is the signature of a multi-domain protein with confidently predicted domains but uncertain inter-domain orientation.

Solvent-accessible surface area. Accessible surface area quantifies burial. A residue with SASA near zero is packed into the hydrophobic core; one with SASA >100 Å² sits on the surface. Computed here via the Shrake–Rupley numerical algorithm with a 1.4 Å probe.

B-factor. B-factor (Debye–Waller factor) reflects atomic displacement in the crystal lattice. It is an experimental observable (units Å²), not a prediction; low values mean the atom is pinned down, high values mean it moves or is heterogeneous across the crystal.

pLDDT. For AlphaFold models, the B-factor field carries pLDDT — the model's own estimate of local accuracy on a 0–100 scale. Regions with pLDDT<50 should be treated as essentially unmodeled; they often correspond to intrinsically disordered segments.

Backbone torsions (φ/ψ). φ (phi) and ψ (psi) are the two rotatable backbone dihedrals per residue: φ is the C(i-1)–N–Cα–C torsion, ψ is the N–Cα–C–N(i+1) torsion, both in degrees on (−180°, 180°]. α-helical residues cluster near (−60°, −45°); β-strand residues near (−120°, +130°). A Ramachandran plot is simply a scatter of (φ, ψ) for every residue.

Radius of gyration, Cα contacts, bounding box. Radius of gyration (Rg) is the root-mean-square distance of Cα atoms from their centroid — a single number for overall size and compactness. A g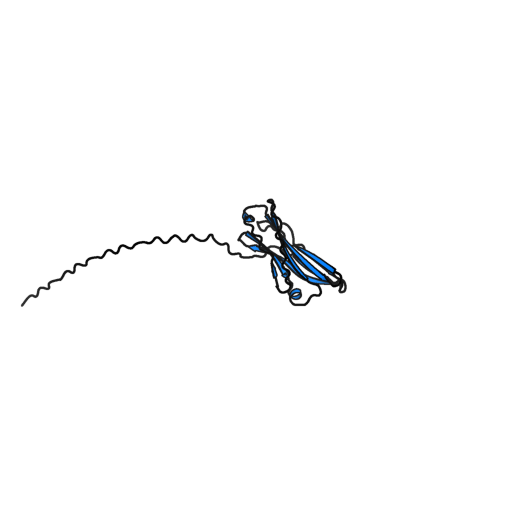lobular domain of N residues has Rg ≈ 2.2·N^0.38 Å; an extended or disordered chain has a much larger Rg. The Cα contact count is the number of residue pairs whose Cα atoms are within 8 Å and are more than four positions apart in sequence — a standard proxy for tertiary packing density. The bounding box is the smallest axis-aligned box enclosing all Cα atoms.

Secondary structure (3-state, P-SEA). Three-state secondary structure (P-SEA) collapses the eight DSSP classes into helix (a), strand (b), and coil (c). P-SEA assigns these from Cα geometry alone — distances and angles — without requiring backbone oxygens, so it works on any Cα trace.

Secondary structure (8-state, DSSP). DSSP 8-state secondary structure assigns each residue one of H (α-helix), G (3₁₀-helix), I (π-helix), E (extended β-strand), B (isolated β-bridge), T (hydrogen-bonded turn), S (bend), or '-' (coil). The assignment is computed from backbone hydrogen-bond geometry via the Kabsch–Sander algorithm.

Foldseek 3Di. A 3Di character summarizes, for each residue, the relative orientation of the Cα frame of its nearest spatial neighbor. Because it encodes fold topology rather than chemistry, 3Di alignments detect remote structural similarity that sequence alignment misses.

mmCIF coordinates. The mmCIF block holds the 3D Cartesian coordinates of each backbone atom (N, Cα, C, O) in ångströms. mmCIF is the PDB's canonical archive format — a tagged-loop text representation of the atomic model.

Sequence. Sequence gives the chain of amino acids in standard one-letter code (A=alanine, C=cysteine, …, Y=tyrosine), read N→C. It is the only feature that is directly encoded by the gene; all structural features are derived from the folded form of this sequence.